Protein 4TV6 (pdb70)

Radius of gyration: 17.94 Å; Cα contacts (8 Å, |Δi|>4): 408; chains: 1; bounding box: 43×43×49 Å

Solvent-accessible surface area: 11798 Å² total; per-residue (Å²): 68,4,54,107,80,8,108,109,6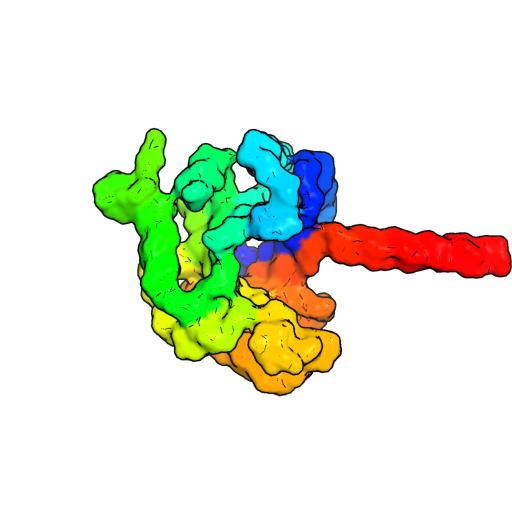4,50,37,0,67,0,7,14,2,13,55,43,58,31,122,35,0,74,86,6,20,92,80,57,44,30,5,0,0,2,10,30,48,130,20,109,33,112,82,150,42,8,16,94,0,0,159,9,0,70,81,29,172,4,27,3,1,0,25,4,108,117,14,41,125,10,8,90,44,23,2,97,0,5,2,6,11,83,1,95,72,102,123,45,1,90,88,12,2,72,29,11,103,127,134,116,137,6,91,36,75,181,160,43,1,11,4,2,0,1,6,21,42,90,0,2,143,24,1,82,54,0,0,92,5,121,18,2,30,2,0,0,8,2,18,44,66,1,0,107,58,51,71,39,69,81,128,81,115,60,121,94,0,76,62,35,10,56,81,2,14,99,20,0,77,78,61,67,42,49,10,1,0,46,18,128,107,112,120,40,20,63,133,33,66,94,78,49,6,40,2,0,1,34,31,42,5,126,15,87,62,152,109,127,110,48,56,51,102,57,68,69,143,127,150,67,158

Organism: Staphylococcus aureus (strain Newman) (NCBI:txid426430)

Secondary structure (DSSP, 8-state):
-HHHHHTTT--EEEEEE-S--HHHHHHHHHTT-SEEEEE-SSS---HHHHHHHHHHHHHTT-EEEEE---HHHHHHHT-SEEEESS--SHHHHHHHHHHSSBTTSSSB----EEEEEE-SHHHHHTHHHHTT-TT--EEEE-HHHHHHHTT--TTS--HHHHHHHHHHHHHHHHTT-EEEE--SSTTHHHHHHHTT--EEEEEEHHHHHHHHHHHHHHHHHHHT-

Sequence (225 aa):
SLKHRLNNGDSVYGIFNSIPDPLMIEVIAASGYDFVVIDTEHVAINDETLAHLIRAAEAAHIIPIVRVTDIIKVLDMGARGIIVPHVKDRETVEHIVKLSRYYPQGLRSLHIMVIAMIQDVEGVMAIDDIAQVEGLDMIVEGAADLSQSLGIPWQTRDDQVTSHVQHIFEVVNAHGKHFCALPREDEDIAKWQAQGVQTFILGDDRGKIYRHLSASLATSKQKGD

CATH classification: 3.20.20.60

InterPro domains:
  IPR005000 HpcH/HpaI aldolase/citrate lyase domain [PF03328] (19-217)
  IPR015813 Pyruvate/Phosphoenolpyruvate kinase-like domain superfamily [SSF51621] (2-253)
  IPR040442 Pyruvate kinase-like domain superfamily [G3DSA:3.20.20.60] (1-259)
  IPR050251 HpcH/HpaI aldolase [PTHR30502] (3-256)

Nearest PDB structures (foldseek):
  4tv6-assembly1_A  TM=1.004E+00  e=8.667E-44  Staphylococcus aureus subsp. aureus str. Newman
  4tv5-assembly1_A  TM=9.765E-01  e=1.038E-36  Staphylococcus aureus subsp. aureus str. Newman
  1dxe-assembly1_B  TM=9.091E-01  e=5.003E-18  Escherichia coli
  4mf4-assembly1_F  TM=9.169E-01  e=2.509E-17  Burkholderia cenocepacia J2315
  7v8t-assembly1_E  TM=9.340E-01  e=6.306E-17  Pseudomonas aeruginosa

B-factor: mean 56.6, std 24.83, range [15.34, 133.41]

Foldseek 3Di:
DVVVCLVVLAFFEEAEEQDLDLVVLLVRLVVPHQAYEDEPPNHPDDLVSLLVNCVSNVVSNHAAEYEDCVLQSSVVSPHLEYEHEADQAQVVQLLSQLCNDDPPSHDYHDNRAYEYEHQAVSNLVCLLVNLQDDRHAEYEYDLQSHCVNVVHHVVPVDPVSVVSRVSNCVSNVVNVHAYEYEDPDPVVVVVVVVVPHRHYYDYHPVVVVCVCVVVVVVVVVVVVD

Structure (mmCIF, N/CA/C/O backbone):
data_4TV6
#
_entry.id   4TV6
#
_cell.length_a   77.240
_cell.length_b   77.240
_cell.length_c   75.810
_cell.angle_alpha   90.000
_cell.angle_beta   90.000
_cell.angle_gamma   120.000
#
_symmetry.space_group_name_H-M   'P 3 1 2'
#
loop_
_entity.id
_entity.type
_entity.pdbx_description
1 polymer '2-dehydro-3-deoxyglucarate aldolase'
2 non-polymer 'OXALOACETATE ION'
3 water water
#
loop_
_atom_site.group_PDB
_atom_site.id
_atom_site.type_symbol
_atom_site.label_atom_id
_atom_site.label_alt_id
_atom_site.label_comp_id
_atom_site.label_asym_id
_atom_site.label_entity_id
_atom_site.label_seq_id
_atom_site.pdbx_PDB_ins_code
_atom_site.Cartn_x
_atom_site.Cartn_y
_atom_site.Cartn_z
_atom_site.occupancy
_atom_site.B_iso_or_equiv
_atom_site.auth_seq_id
_atom_site.auth_comp_id
_atom_site.auth_asym_id
_atom_site.auth_atom_id
_atom_site.pdbx_PDB_model_num
ATOM 1 N N . SER A 1 6 ? -23.390 -17.911 10.695 1.00 60.20 6 SER A N 1
ATOM 2 C CA . SER A 1 6 ? -22.670 -17.586 11.922 1.00 58.39 6 SER A CA 1
ATOM 3 C C . SER A 1 6 ? -22.028 -18.828 12.534 1.00 57.39 6 SER A C 1
ATOM 4 O O . SER A 1 6 ? -22.511 -19.943 12.346 1.00 59.02 6 SER A O 1
ATOM 7 N N . LEU A 1 7 ? -20.944 -18.633 13.276 1.00 55.35 7 LEU A N 1
ATOM 8 C CA . LEU A 1 7 ? -20.231 -19.752 13.882 1.00 54.61 7 LEU A CA 1
ATOM 9 C C . LEU A 1 7 ? -21.018 -20.405 15.028 1.00 58.16 7 LEU A C 1
ATOM 10 O O . LEU A 1 7 ? -20.908 -21.612 15.239 1.00 59.06 7 LEU A O 1
ATOM 15 N N . LYS A 1 8 ? -21.794 -19.609 15.765 1.00 60.33 8 LYS A N 1
ATOM 16 C CA . LYS A 1 8 ? -22.601 -20.110 16.880 1.00 62.21 8 LYS A CA 1
ATOM 17 C C . LYS A 1 8 ? -23.706 -20.996 16.385 1.00 65.45 8 LYS A C 1
ATOM 18 O O . LYS A 1 8 ? -23.908 -22.124 16.890 1.00 66.57 8 LYS A O 1
ATOM 24 N N . HIS A 1 9 ? -24.453 -20.401 15.473 1.00 67.18 9 HIS A N 1
ATOM 25 C CA . HIS A 1 9 ? -25.421 -20.968 14.562 1.00 70.21 9 HIS A CA 1
ATOM 26 C C . HIS A 1 9 ? -25.045 -22.338 13.974 1.00 69.28 9 HIS A C 1
ATOM 27 O O . HIS A 1 9 ? -25.890 -23.234 14.009 1.00 71.74 9 HIS A O 1
ATOM 34 N N . ARG A 1 10 ? -23.794 -22.533 13.509 1.00 66.18 10 ARG A N 1
ATOM 35 C CA . ARG A 1 10 ? -23.329 -23.894 13.182 1.00 66.02 10 ARG A CA 1
ATOM 36 C C . ARG A 1 10 ? -23.264 -24.804 14.417 1.00 67.04 10 ARG A C 1
ATOM 37 O O . ARG A 1 10 ? -23.736 -25.944 14.398 1.00 69.14 10 ARG A O 1
ATOM 45 N N . LEU A 1 11 ? -22.664 -24.288 15.483 1.00 66.28 11 LEU A N 1
ATOM 46 C CA . LEU A 1 11 ? -22.466 -25.052 16.710 1.00 67.98 11 LEU A CA 1
ATOM 47 C C . LEU A 1 11 ? -23.773 -25.421 17.415 1.00 74.99 11 LEU A C 1
ATOM 48 O O . LEU A 1 11 ? -23.828 -26.414 18.141 1.00 76.70 11 LEU A O 1
ATOM 53 N N . ASN A 1 12 ? -24.815 -24.620 17.208 1.00 79.35 12 ASN A N 1
ATOM 54 C CA . ASN A 1 12 ? -26.114 -24.873 17.830 1.00 84.63 12 ASN A CA 1
ATOM 55 C C . ASN A 1 12 ? -26.945 -25.889 17.053 1.00 89.05 12 ASN A C 1
ATOM 56 O O . ASN A 1 12 ? -27.996 -26.334 17.517 1.00 92.40 12 ASN A O 1
ATOM 61 N N . ASN A 1 13 ? -26.460 -26.249 15.869 1.00 89.08 13 ASN A N 1
ATOM 62 C CA . ASN A 1 13 ? -27.151 -27.186 14.991 1.00 91.96 13 ASN A CA 1
ATOM 63 C C . ASN A 1 13 ? -26.543 -28.582 15.047 1.00 89.84 13 ASN A C 1
ATOM 64 O O . ASN A 1 13 ? -27.029 -29.506 14.396 1.00 92.43 13 ASN A O 1
ATOM 69 N N . GLY A 1 14 ? -25.489 -28.730 15.840 1.00 84.74 14 GLY A N 1
ATOM 70 C CA . GLY A 1 14 ? -24.800 -30.000 15.957 1.00 83.57 14 GLY A CA 1
ATOM 71 C C . GLY A 1 14 ? -23.739 -30.173 14.886 1.00 80.83 14 GLY A C 1
ATOM 72 O O . GLY A 1 14 ? -23.196 -31.263 14.691 1.00 84.08 14 GLY A O 1
ATOM 73 N N . ASP A 1 15 ? -23.442 -29.084 14.186 1.00 75.45 15 ASP A N 1
ATOM 74 C CA . ASP A 1 15 ? -22.463 -29.113 13.108 1.00 66.57 15 ASP A CA 1
ATOM 75 C C . ASP A 1 15 ? -21.034 -29.097 13.630 1.00 57.80 15 ASP A C 1
ATOM 76 O O . ASP A 1 15 ? -20.717 -28.396 14.592 1.00 53.92 15 ASP A O 1
ATOM 81 N N . SER A 1 16 ? -20.174 -29.879 12.988 1.00 54.64 16 SER A N 1
ATOM 82 C CA . SER A 1 16 ? -18.741 -29.764 13.206 1.00 50.72 16 SER A CA 1
ATOM 83 C C . SER A 1 16 ? -18.205 -28.670 12.295 1.00 48.23 16 SER A C 1
ATOM 84 O O . SER A 1 16 ? -18.618 -28.558 11.141 1.00 48.95 16 SER A O 1
ATOM 87 N N . VAL A 1 17 ? -17.299 -27.852 12.818 1.00 46.34 17 VAL A N 1
ATOM 88 C CA . VAL A 1 17 ? -16.704 -26.785 12.024 1.00 44.63 17 VAL A CA 1
ATOM 89 C C . VAL A 1 17 ? -15.186 -26.913 11.996 1.00 32.78 17 VAL A C 1
ATOM 90 O O . VAL A 1 17 ? -14.555 -27.188 13.016 1.00 31.98 17 VAL A O 1
ATOM 94 N N . TYR A 1 18 ? -14.607 -26.719 10.817 1.00 32.73 18 TYR A N 1
ATOM 95 C CA . TYR A 1 18 ? -13.170 -26.883 10.641 1.00 31.43 18 TYR A CA 1
ATOM 96 C C . TYR A 1 18 ? -12.513 -25.591 10.169 1.00 30.16 18 T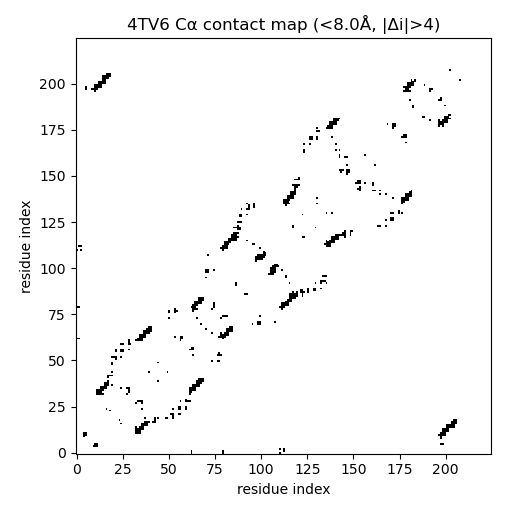YR A C 1
ATOM 97 O O . TYR A 1 18 ? -12.959 -24.970 9.204 1.00 30.38 18 TYR A O 1
ATOM 106 N N . GLY A 1 19 ? -11.451 -25.194 10.861 1.00 28.79 19 GLY A N 1
ATOM 107 C CA . GLY A 1 19 ? -10.739 -23.974 10.535 1.00 27.74 19 GLY A CA 1
ATOM 108 C C . GLY A 1 19 ? -9.242 -24.170 10.420 1.00 27.39 19 GLY A C 1
ATOM 109 O O . GLY A 1 19 ? -8.723 -25.261 10.657 1.00 27.69 19 GLY A O 1
ATOM 110 N N . ILE A 1 20 ? -8.544 -23.100 10.055 1.00 27.25 20 ILE A N 1
ATOM 111 C CA . ILE A 1 20 ? -7.099 -23.150 9.882 1.00 27.90 20 ILE A CA 1
ATOM 112 C C . ILE A 1 20 ? -6.487 -21.792 10.222 1.00 27.80 20 ILE A C 1
ATOM 113 O O . ILE A 1 20 ? -7.139 -20.757 10.081 1.00 26.72 20 ILE A O 1
ATOM 118 N N . PHE A 1 21 ? -5.245 -21.798 10.694 1.00 29.42 21 PHE A N 1
ATOM 119 C CA . PHE A 1 21 ? -4.533 -20.553 10.953 1.00 29.59 21 PHE A CA 1
ATOM 120 C C . PHE A 1 21 ? -4.017 -19.959 9.649 1.00 28.89 21 PHE A C 1
ATOM 121 O O . PHE A 1 21 ? -3.554 -20.681 8.765 1.00 29.02 21 PHE A O 1
ATOM 129 N N . ASN A 1 22 ? -4.099 -18.638 9.536 1.00 27.96 22 ASN A N 1
ATOM 130 C CA . ASN A 1 22 ? -3.631 -17.941 8.346 1.00 28.47 22 ASN A CA 1
ATOM 131 C C . ASN A 1 22 ? -2.410 -17.081 8.656 1.00 29.65 22 ASN A C 1
ATOM 132 O O . ASN A 1 22 ? -2.506 -16.087 9.377 1.00 30.86 22 ASN A O 1
ATOM 137 N N . SER A 1 23 ? -1.263 -17.472 8.111 1.00 29.91 23 SER A N 1
ATOM 138 C CA . SER A 1 23 ? -0.009 -16.776 8.378 1.00 31.07 23 SER A CA 1
ATOM 139 C C . SER A 1 23 ? 0.418 -15.909 7.200 1.00 31.88 23 SER A C 1
ATOM 140 O O . SER A 1 23 ? 1.424 -15.204 7.267 1.00 31.43 23 SER A O 1
ATOM 143 N N . ILE A 1 24 ? -0.352 -15.967 6.119 1.00 30.88 24 ILE A N 1
ATOM 144 C CA . ILE A 1 24 ? -0.029 -15.219 4.913 1.00 31.78 24 ILE A CA 1
ATOM 145 C C . ILE A 1 24 ? -1.138 -14.220 4.599 1.00 30.65 24 ILE A C 1
ATOM 146 O O . ILE A 1 24 ? -2.204 -14.598 4.114 1.00 30.02 24 ILE A O 1
ATOM 151 N N . PRO A 1 25 ? -0.882 -12.932 4.878 1.00 31.07 25 PRO A N 1
ATOM 152 C CA . PRO A 1 25 ? -1.877 -11.859 4.786 1.00 30.95 25 PRO A CA 1
ATOM 153 C C . PRO A 1 25 ? -2.220 -11.473 3.352 1.00 39.07 25 PRO A C 1
ATOM 154 O O . PRO A 1 25 ? -2.151 -10.296 2.996 1.00 40.50 25 PRO A O 1
ATOM 158 N N . ASP A 1 26 ? -2.591 -12.458 2.543 1.00 38.62 26 ASP A N 1
ATOM 159 C CA . ASP A 1 26 ? -2.969 -12.203 1.162 1.00 31.99 26 ASP A CA 1
ATOM 160 C C . ASP A 1 26 ? -4.398 -12.673 0.911 1.00 31.19 26 ASP A C 1
ATOM 161 O O . ASP A 1 26 ? -4.758 -13.790 1.280 1.00 30.13 26 ASP A O 1
ATOM 166 N N . PRO A 1 27 ? -5.220 -11.812 0.289 1.00 36.05 27 PRO A N 1
ATOM 167 C CA . PRO A 1 27 ? -6.631 -12.114 0.018 1.00 19.60 27 PRO A CA 1
ATOM 168 C C . PRO A 1 27 ? -6.825 -13.359 -0.844 1.00 21.19 27 PRO A C 1
ATOM 169 O O . PRO A 1 27 ? -7.843 -14.036 -0.706 1.00 20.42 27 PRO A O 1
ATOM 173 N N . LEU A 1 28 ? -5.863 -13.655 -1.714 1.00 22.70 28 LEU A N 1
ATOM 174 C CA . LEU A 1 28 ? -5.943 -14.846 -2.552 1.00 24.82 28 LEU A CA 1
ATOM 175 C C . LEU A 1 28 ? -5.792 -16.107 -1.709 1.00 24.86 28 LEU A C 1
ATOM 176 O O . LEU A 1 28 ? -6.422 -17.127 -1.987 1.00 25.82 28 LEU A O 1
ATOM 181 N N . MET A 1 29 ? -4.954 -16.030 -0.680 1.00 24.08 29 MET A N 1
ATOM 182 C CA . MET A 1 29 ? -4.776 -17.146 0.240 1.00 24.62 29 MET A CA 1
ATOM 183 C C . MET A 1 29 ? -6.066 -17.412 1.007 1.00 24.37 29 MET A C 1
ATOM 184 O O . MET A 1 29 ? -6.429 -18.562 1.251 1.00 25.37 29 MET A O 1
ATOM 189 N N . ILE A 1 30 ? -6.756 -16.338 1.375 1.00 23.66 30 ILE A N 1
ATOM 190 C CA . ILE A 1 30 ? -8.047 -16.442 2.044 1.00 23.24 30 ILE A CA 1
ATOM 191 C C . ILE A 1 30 ? -9.062 -17.147 1.149 1.00 22.84 30 ILE A C 1
ATOM 192 O O . ILE A 1 30 ? -9.780 -18.045 1.590 1.00 23.01 30 ILE A O 1
ATOM 197 N N . GLU A 1 31 ? -9.104 -16.739 -0.114 1.00 22.87 31 GLU A N 1
ATOM 198 C CA . GLU A 1 31 ? -10.038 -17.310 -1.076 1.00 24.04 31 GLU A CA 1
ATOM 199 C C . GLU A 1 31 ? -9.684 -18.760 -1.400 1.00 25.17 31 GLU A C 1
ATOM 200 O O . GLU A 1 31 ? -10.559 -19.566 -1.712 1.00 26.21 31 GLU A O 1
ATOM 206 N N . VAL A 1 32 ? -8.398 -19.084 -1.314 1.00 25.64 32 VAL A N 1
ATOM 207 C CA . VAL A 1 32 ? -7.934 -20.453 -1.523 1.00 28.63 32 VAL A CA 1
ATOM 208 C C . VAL A 1 32 ? -8.396 -21.352 -0.377 1.00 30.02 32 VAL A C 1
ATOM 209 O O . VAL A 1 32 ? -8.850 -22.478 -0.599 1.00 32.04 32 VAL A O 1
ATOM 213 N N . ILE A 1 33 ? -8.284 -20.842 0.845 1.00 28.92 33 ILE A N 1
ATOM 214 C CA . ILE A 1 33 ? -8.731 -21.567 2.029 1.00 31.13 33 ILE A CA 1
ATOM 215 C C . ILE A 1 33 ? -10.236 -21.833 1.975 1.00 31.86 33 ILE A C 1
ATOM 216 O O . ILE A 1 33 ? -10.690 -22.944 2.250 1.00 26.63 33 ILE A O 1
ATOM 221 N N . ALA A 1 34 ? -11.001 -20.811 1.603 1.00 32.98 34 ALA A N 1
ATOM 222 C CA . ALA A 1 34 ? -12.451 -20.932 1.486 1.00 34.48 34 ALA A CA 1
ATOM 223 C C . ALA A 1 34 ? -12.844 -21.988 0.458 1.00 36.99 34 ALA A C 1
ATOM 224 O O . ALA A 1 34 ? -13.789 -22.750 0.667 1.00 40.28 34 ALA A O 1
ATOM 226 N N . ALA A 1 35 ? -12.110 -22.028 -0.650 1.00 35.02 35 ALA A N 1
ATOM 227 C CA . ALA A 1 35 ? -12.385 -22.976 -1.723 1.00 30.60 35 ALA A CA 1
ATOM 228 C C . ALA A 1 35 ? -11.985 -24.397 -1.337 1.00 35.99 35 ALA A C 1
ATOM 229 O O . ALA A 1 35 ? -12.454 -25.365 -1.934 1.00 34.32 35 ALA A O 1
ATOM 231 N N . SER A 1 36 ? -11.118 -24.518 -0.337 1.00 34.97 36 SER A N 1
ATOM 232 C CA . SER A 1 36 ? -10.663 -25.825 0.125 1.00 36.45 36 SER A CA 1
ATOM 233 C C . SER A 1 36 ? -11.710 -26.501 1.007 1.00 36.79 36 SER A C 1
ATOM 234 O O . SER A 1 36 ? -11.606 -27.690 1.304 1.00 39.64 36 SER A O 1
ATOM 237 N N . GLY A 1 37 ? -12.713 -25.736 1.427 1.00 34.78 37 GLY A N 1
ATOM 238 C CA . GLY A 1 37 ? -13.830 -26.286 2.173 1.00 33.95 37 GLY A CA 1
ATOM 239 C C . GLY A 1 37 ? -13.869 -25.903 3.641 1.00 32.72 37 GLY A C 1
ATOM 240 O O . GLY A 1 37 ? -14.748 -26.349 4.378 1.00 34.14 37 GLY A O 1
ATOM 241 N N . TYR A 1 38 ? -12.917 -25.081 4.069 1.00 30.47 38 TYR A N 1
ATOM 242 C CA . TYR A 1 38 ? -12.840 -24.669 5.467 1.00 29.52 38 TYR A CA 1
ATOM 243 C C . TYR A 1 38 ? -14.029 -23.802 5.870 1.00 29.16 38 TYR A C 1
ATOM 244 O O . TYR A 1 38 ? -14.437 -22.903 5.133 1.00 28.37 38 TYR A O 1
ATOM 253 N N . ASP A 1 39 ? -14.580 -24.084 7.046 1.00 30.09 39 ASP A N 1
ATOM 254 C CA . ASP A 1 39 ? -15.739 -23.358 7.550 1.00 33.08 39 ASP A CA 1
ATOM 255 C C . ASP A 1 39 ? -15.347 -21.976 8.060 1.00 30.43 39 ASP A C 1
ATOM 256 O O . ASP A 1 39 ? -16.115 -21.021 7.945 1.00 27.75 39 ASP A O 1
ATOM 261 N N . PHE A 1 40 ? -14.149 -21.874 8.626 1.00 28.94 40 PHE A N 1
ATOM 262 C CA . PHE A 1 40 ? -13.624 -20.581 9.046 1.00 27.18 40 PHE A CA 1
ATOM 263 C C . PHE A 1 40 ? -12.112 -20.531 8.886 1.00 26.05 40 PHE A C 1
ATOM 264 O O . PHE A 1 40 ? -11.461 -21.556 8.693 1.00 26.20 40 PHE A O 1
ATOM 272 N N . VAL A 1 41 ? -11.562 -19.324 8.947 1.00 24.87 41 VAL A N 1
ATOM 273 C CA . VAL A 1 41 ? -10.120 -19.139 8.892 1.00 24.51 41 VAL A CA 1
ATOM 274 C C . VAL A 1 41 ? -9.683 -18.202 10.013 1.00 24.88 41 VAL A C 1
ATOM 275 O O . VAL A 1 41 ? -10.281 -17.147 10.223 1.00 25.89 41 VAL A O 1
ATOM 279 N N . VAL A 1 42 ? -8.656 -18.604 10.752 1.00 24.78 42 VAL A N 1
ATOM 280 C CA . VAL A 1 42 ? -8.147 -17.773 11.833 1.00 23.02 42 VAL A CA 1
ATOM 281 C C . VAL A 1 42 ? -7.014 -16.888 11.329 1.00 29.35 42 VAL A C 1
ATOM 282 O O . VAL A 1 42 ? -5.864 -17.318 11.251 1.00 29.98 42 VAL A O 1
ATOM 286 N N . ILE A 1 43 ? -7.351 -15.651 10.975 1.00 28.85 43 ILE A N 1
ATOM 287 C CA . ILE A 1 43 ? -6.356 -14.685 10.533 1.00 29.14 43 ILE A CA 1
ATOM 288 C C . ILE A 1 43 ? -5.441 -14.317 11.693 1.00 31.93 43 ILE A C 1
ATOM 289 O O . ILE A 1 43 ? -5.825 -13.564 12.588 1.00 31.63 43 ILE A O 1
ATOM 294 N N . ASP A 1 44 ? -4.229 -14.860 11.671 1.00 35.21 44 ASP A N 1
ATOM 295 C CA . ASP A 1 44 ? -3.282 -14.667 12.761 1.00 39.10 44 ASP A CA 1
ATOM 296 C C . ASP A 1 44 ? -2.548 -13.336 12.632 1.00 41.00 44 ASP A C 1
ATOM 297 O O . ASP A 1 44 ? -1.680 -13.180 11.778 1.00 41.52 44 ASP A O 1
ATOM 302 N N . THR A 1 45 ? -2.897 -12.378 13.483 1.00 43.32 45 THR A N 1
ATOM 303 C CA . THR A 1 45 ? -2.265 -11.063 13.444 1.00 46.06 45 THR A CA 1
ATOM 304 C C . THR A 1 45 ? -1.155 -10.943 14.481 1.00 52.47 45 THR A C 1
ATOM 305 O O . THR A 1 45 ? -0.516 -9.897 14.603 1.00 55.12 45 THR A O 1
ATOM 309 N N . GLU A 1 46 ? -0.925 -12.017 15.227 1.00 56.20 46 GLU A N 1
ATOM 310 C CA . GLU A 1 46 ? 0.063 -11.996 16.296 1.00 61.70 46 GLU A CA 1
ATOM 311 C C . GLU A 1 46 ? 1.479 -12.209 15.771 1.00 66.00 46 GLU A C 1
ATOM 312 O O . GLU A 1 46 ? 2.423 -11.565 16.232 1.00 69.31 46 GLU A O 1
ATOM 318 N N . HIS A 1 47 ? 1.626 -13.114 14.809 1.00 65.38 47 HIS A N 1
ATOM 319 C CA . HIS A 1 47 ? 2.937 -13.411 14.246 1.00 67.74 47 HIS A CA 1
ATOM 320 C C . HIS A 1 47 ? 2.966 -13.152 12.746 1.00 65.08 47 HIS A C 1
ATOM 321 O O . HIS A 1 47 ? 3.643 -13.852 11.992 1.00 66.43 47 HIS A O 1
ATOM 328 N N . VAL A 1 48 ? 2.221 -12.138 12.322 1.00 58.37 48 VAL A N 1
ATOM 329 C CA . VAL A 1 48 ? 2.223 -11.709 10.932 1.00 53.44 48 VAL A CA 1
ATOM 330 C C . VAL A 1 48 ? 2.334 -10.194 10.845 1.00 49.87 48 VAL A C 1
ATOM 331 O O . VAL A 1 48 ? 1.524 -9.472 11.423 1.00 49.68 48 VAL A O 1
ATOM 335 N N . ALA A 1 49 ? 3.350 -9.717 10.136 1.00 47.48 49 ALA A N 1
ATOM 336 C CA . ALA A 1 49 ? 3.456 -8.298 9.833 1.00 44.28 49 ALA A CA 1
ATOM 337 C C . ALA A 1 49 ? 2.323 -7.915 8.891 1.00 38.25 49 ALA A C 1
ATOM 338 O O . ALA A 1 49 ? 2.400 -8.156 7.687 1.00 36.18 49 ALA A O 1
ATOM 340 N N . ILE A 1 50 ? 1.265 -7.333 9.444 1.00 35.02 50 ILE A N 1
ATOM 341 C CA . ILE A 1 50 ? 0.080 -7.032 8.653 1.00 31.37 50 ILE A CA 1
ATOM 342 C C . ILE A 1 50 ? -0.486 -5.646 8.963 1.00 29.61 50 ILE A C 1
ATOM 343 O O . ILE A 1 50 ? -0.767 -5.313 10.115 1.00 29.32 50 ILE A O 1
ATOM 348 N N . ASN A 1 51 ? -0.629 -4.836 7.918 1.00 28.43 51 ASN A N 1
ATOM 349 C CA . ASN A 1 51 ? -1.220 -3.511 8.043 1.00 28.02 51 ASN A CA 1
ATOM 350 C C . ASN A 1 51 ? -2.692 -3.600 8.416 1.00 25.73 51 ASN A C 1
ATOM 351 O O . ASN A 1 51 ? -3.351 -4.593 8.115 1.00 23.04 51 ASN A O 1
ATOM 356 N N . ASP A 1 52 ? -3.203 -2.559 9.066 1.00 26.40 52 ASP A N 1
ATOM 357 C CA . ASP A 1 52 ? -4.595 -2.538 9.508 1.00 26.24 52 ASP A CA 1
ATOM 358 C C . ASP A 1 52 ? -5.573 -2.553 8.333 1.00 24.29 52 ASP A C 1
ATOM 359 O O . ASP A 1 52 ? -6.642 -3.159 8.415 1.00 22.32 52 ASP A O 1
ATOM 364 N N . GLU A 1 53 ? -5.200 -1.888 7.244 1.00 24.85 53 GLU A N 1
ATOM 365 C CA . GLU A 1 53 ? -6.038 -1.843 6.050 1.00 24.47 53 GLU A CA 1
ATOM 366 C C . GLU A 1 53 ? -6.013 -3.178 5.316 1.00 23.42 53 GLU A C 1
ATOM 367 O O . GLU A 1 53 ? -6.980 -3.554 4.654 1.00 23.44 53 GLU A O 1
ATOM 373 N N . THR A 1 54 ? -4.898 -3.889 5.438 1.00 23.06 54 THR A N 1
ATOM 374 C CA . THR A 1 54 ? -4.769 -5.209 4.837 1.00 22.41 54 THR A CA 1
ATOM 375 C C . THR A 1 54 ? -5.648 -6.209 5.585 1.00 21.69 54 THR A C 1
ATOM 376 O O . THR A 1 54 ? -6.265 -7.083 4.977 1.00 21.15 54 THR A O 1
ATOM 380 N N . LEU A 1 55 ? -5.704 -6.072 6.906 1.00 22.47 55 LEU A N 1
ATOM 381 C CA . LEU A 1 55 ? -6.562 -6.921 7.725 1.00 21.74 55 LEU A CA 1
ATOM 382 C C . LEU A 1 55 ? -8.027 -6.732 7.348 1.00 21.75 55 LEU A C 1
ATOM 383 O O . LEU A 1 55 ? -8.792 -7.694 7.292 1.00 22.23 55 LEU A O 1
ATOM 388 N N . ALA A 1 56 ? -8.407 -5.485 7.090 1.00 21.84 56 ALA A N 1
ATOM 389 C CA . ALA A 1 56 ? -9.758 -5.170 6.641 1.00 22.32 56 ALA A CA 1
ATOM 390 C C . ALA A 1 56 ? -10.019 -5.774 5.265 1.00 22.67 56 ALA A C 1
ATOM 391 O O . ALA A 1 56 ? -11.127 -6.225 4.971 1.00 22.99 56 ALA A O 1
ATOM 393 N N . HIS A 1 57 ? -8.985 -5.775 4.428 1.00 22.23 57 HIS A N 1
ATOM 394 C CA . HIS A 1 57 ? -9.056 -6.368 3.099 1.00 21.68 57 HIS A CA 1
ATOM 395 C C . HIS A 1 57 ? -9.322 -7.867 3.204 1.00 21.02 57 HIS A C 1
ATOM 396 O O . HIS A 1 57 ? -10.115 -8.421 2.442 1.00 21.31 57 HIS A O 1
ATOM 403 N N . LEU A 1 58 ? -8.661 -8.514 4.160 1.00 20.30 58 LEU A N 1
ATOM 404 C CA . LEU A 1 58 ? -8.784 -9.956 4.344 1.00 20.68 58 LEU A CA 1
ATOM 405 C C . LEU A 1 58 ? -10.161 -10.345 4.865 1.00 21.42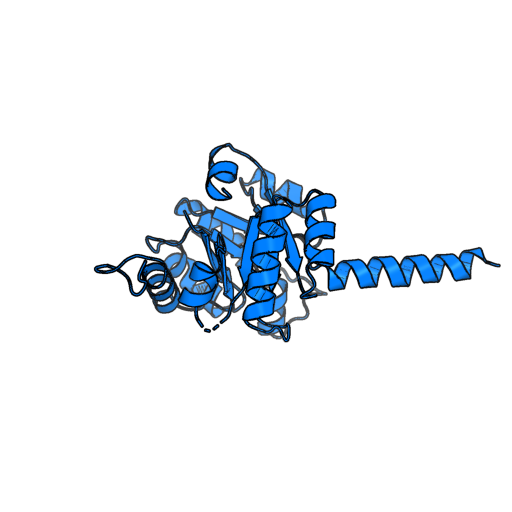 58 LEU A C 1
ATOM 406 O O . LEU A 1 58 ? -10.706 -11.384 4.493 1.00 21.65 58 LEU A O 1
ATOM 411 N N . ILE A 1 59 ? -10.717 -9.508 5.733 1.00 21.98 59 ILE A N 1
ATOM 412 C CA . ILE A 1 59 ? -12.035 -9.766 6.298 1.00 22.12 59 ILE A CA 1
ATOM 413 C C . ILE A 1 59 ? -13.106 -9.630 5.220 1.00 23.79 59 ILE A C 1
ATOM 414 O O . ILE A 1 59 ? -14.042 -10.427 5.161 1.00 25.57 59 ILE A O 1
ATOM 419 N N . ARG A 1 60 ? -12.954 -8.632 4.355 1.00 24.32 60 ARG A N 1
ATOM 420 C CA . ARG A 1 60 ? -13.846 -8.475 3.209 1.00 24.73 60 ARG A CA 1
ATOM 421 C C . ARG A 1 60 ? -13.722 -9.663 2.258 1.00 24.64 60 ARG A C 1
ATOM 422 O O . ARG A 1 60 ? -14.720 -10.153 1.729 1.00 25.96 60 ARG A O 1
ATOM 430 N N . ALA A 1 61 ? -12.491 -10.118 2.047 1.00 23.65 61 ALA A N 1
ATOM 431 C CA . ALA A 1 61 ? -12.223 -11.244 1.158 1.00 23.75 61 ALA A CA 1
ATOM 432 C C . ALA A 1 61 ? -12.839 -12.531 1.695 1.00 24.78 61 ALA A C 1
ATOM 433 O O . ALA A 1 61 ? -13.346 -13.354 0.931 1.00 26.18 61 ALA A O 1
ATOM 435 N N . ALA A 1 62 ? -12.792 -12.701 3.013 1.00 23.95 62 ALA A N 1
ATOM 436 C CA . ALA A 1 62 ? -13.374 -13.876 3.649 1.00 23.62 62 ALA A CA 1
ATOM 437 C C . ALA A 1 62 ? -14.892 -13.879 3.502 1.00 25.73 62 ALA A C 1
ATOM 438 O O . ALA A 1 62 ? -15.503 -14.926 3.287 1.00 26.43 62 ALA A O 1
ATOM 440 N N . GLU A 1 63 ? -15.492 -12.699 3.615 1.00 26.88 63 GLU A N 1
ATOM 441 C CA . GLU A 1 63 ? -16.940 -12.565 3.514 1.00 29.78 63 GLU A CA 1
ATOM 442 C C . GLU A 1 63 ? -17.429 -12.813 2.091 1.00 31.24 63 GLU A C 1
ATOM 443 O O . GLU A 1 63 ? -18.476 -13.426 1.885 1.00 34.55 63 GLU A O 1
ATOM 449 N N . ALA A 1 64 ? -16.667 -12.334 1.112 1.00 29.57 64 ALA A N 1
ATOM 450 C CA . ALA A 1 64 ? -17.029 -12.511 -0.290 1.00 26.90 64 ALA A CA 1
ATOM 451 C C . ALA A 1 64 ? -16.785 -13.947 -0.744 1.00 27.37 64 ALA A C 1
ATOM 452 O O . ALA A 1 64 ? -17.336 -14.390 -1.751 1.00 29.75 64 ALA A O 1
ATOM 454 N N . ALA A 1 65 ? -15.957 -14.671 0.002 1.00 25.71 65 ALA A N 1
ATOM 455 C CA . ALA A 1 65 ? -15.674 -16.068 -0.304 1.00 26.31 65 ALA A CA 1
ATOM 456 C C . ALA A 1 65 ? -16.535 -16.990 0.552 1.00 34.41 65 ALA A C 1
ATOM 457 O O . ALA A 1 65 ? -16.419 -18.214 0.470 1.00 34.87 65 ALA A O 1
ATOM 459 N N . HIS A 1 66 ? -17.390 -16.384 1.372 1.00 34.38 66 HIS A N 1
ATOM 460 C CA . HIS A 1 66 ? -18.308 -17.107 2.250 1.00 35.48 66 HIS A CA 1
ATOM 461 C C . HIS A 1 66 ? -17.579 -18.037 3.219 1.00 33.43 66 HIS A C 1
ATOM 462 O O . HIS A 1 66 ? -17.976 -19.186 3.412 1.00 34.74 66 HIS A O 1
ATOM 469 N N . ILE A 1 67 ? -16.509 -17.529 3.822 1.00 30.33 67 ILE A N 1
ATOM 470 C CA . ILE A 1 67 ? -15.822 -18.240 4.892 1.00 29.33 67 ILE A CA 1
ATOM 471 C C . ILE A 1 67 ? -15.752 -17.327 6.114 1.00 28.49 67 ILE A C 1
ATOM 472 O O . ILE A 1 67 ? -15.522 -16.123 5.988 1.00 27.78 67 ILE A O 1
ATOM 477 N N . ILE A 1 68 ? -15.980 -17.897 7.292 1.00 28.92 68 ILE A N 1
ATOM 478 C CA . ILE A 1 68 ? -16.075 -17.110 8.518 1.00 28.57 68 ILE A CA 1
ATOM 479 C C . ILE A 1 68 ? -14.725 -16.541 8.946 1.00 27.33 68 ILE A C 1
ATOM 480 O O . ILE A 1 68 ? -13.770 -17.285 9.154 1.00 27.85 68 ILE A O 1
ATOM 485 N N . PRO A 1 69 ? -14.647 -15.210 9.076 1.00 26.72 69 PRO A N 1
ATOM 486 C CA . PRO A 1 69 ? -13.416 -14.533 9.495 1.00 26.20 69 PRO A CA 1
ATOM 487 C C . PRO A 1 69 ? -13.239 -14.491 11.014 1.00 27.05 69 PRO A C 1
ATOM 488 O O . PRO A 1 69 ? -14.021 -13.853 11.719 1.00 27.94 69 PRO A O 1
ATOM 492 N N . ILE A 1 70 ? -12.217 -15.186 11.505 1.00 27.21 70 ILE A N 1
ATOM 493 C CA . ILE A 1 70 ? -11.848 -15.132 12.915 1.00 27.69 70 ILE A CA 1
ATOM 494 C C . ILE A 1 70 ? -10.445 -14.548 13.034 1.00 28.40 70 ILE A C 1
ATOM 495 O O . ILE A 1 70 ? -9.537 -14.960 12.317 1.00 28.24 70 ILE A O 1
ATOM 500 N N . VAL A 1 71 ? -10.266 -13.586 13.931 1.00 30.02 71 VAL A N 1
ATOM 501 C CA . VAL A 1 71 ? -8.970 -12.931 14.072 1.00 31.33 71 VAL A CA 1
ATOM 502 C C . VAL A 1 71 ? -8.325 -13.218 15.423 1.00 35.29 71 VAL A C 1
ATOM 503 O O . VAL A 1 71 ? -8.909 -12.942 16.470 1.00 35.84 71 VAL A O 1
ATOM 507 N N . ARG A 1 72 ? -7.119 -13.778 15.393 1.00 39.37 72 ARG A N 1
ATOM 508 C CA . ARG A 1 72 ? -6.351 -13.966 16.615 1.00 45.08 72 ARG A CA 1
ATOM 509 C C . ARG A 1 72 ? -5.512 -12.724 16.889 1.00 51.88 72 ARG A C 1
ATOM 510 O O . ARG A 1 72 ? -4.567 -12.421 16.160 1.00 51.17 72 ARG A O 1
ATOM 518 N N . VAL A 1 73 ? -5.878 -12.004 17.944 1.00 59.27 73 VAL A N 1
ATOM 519 C CA . VAL A 1 73 ? -5.215 -10.759 18.305 1.00 66.26 73 VAL A CA 1
ATOM 520 C C . VAL A 1 73 ? -4.094 -11.001 19.311 1.00 74.30 73 VAL A C 1
ATOM 521 O O . VAL A 1 73 ? -3.405 -12.018 19.249 1.00 74.57 73 VAL A O 1
ATOM 525 N N . THR A 1 74 ? -3.909 -10.055 20.228 1.00 81.17 74 THR A N 1
ATOM 526 C CA . THR A 1 74 ? -2.957 -10.216 21.321 1.00 85.88 74 THR A CA 1
ATOM 527 C C . THR A 1 74 ? -3.666 -10.089 22.665 1.00 88.04 74 THR A C 1
ATOM 528 O O . THR A 1 74 ? -4.532 -9.231 22.840 1.00 87.22 74 THR A O 1
ATOM 532 N N . ASP A 1 80 ? -7.556 -1.969 20.291 1.00 73.83 80 ASP A N 1
ATOM 533 C CA . ASP A 1 80 ? -7.510 -2.446 18.914 1.00 70.78 80 ASP A CA 1
ATOM 534 C C . ASP A 1 80 ? -8.418 -3.656 18.715 1.00 66.84 80 ASP A C 1
ATOM 535 O O . ASP A 1 80 ? -8.578 -4.146 17.597 1.00 64.66 80 ASP A O 1
ATOM 540 N N . ILE A 1 81 ? -9.002 -4.139 19.806 1.00 63.81 81 ILE A N 1
ATOM 541 C CA . ILE A 1 81 ? -10.039 -5.159 19.724 1.00 59.40 81 ILE A CA 1
ATOM 542 C C . ILE A 1 81 ? -11.251 -4.557 19.029 1.00 55.60 81 ILE A C 1
ATOM 543 O O . ILE A 1 81 ? -11.905 -5.204 18.211 1.00 54.84 81 ILE A O 1
ATOM 548 N N . ILE A 1 82 ? -11.530 -3.301 19.365 1.00 53.42 82 ILE A N 1
ATOM 549 C CA . ILE A 1 82 ? -12.638 -2.560 18.783 1.00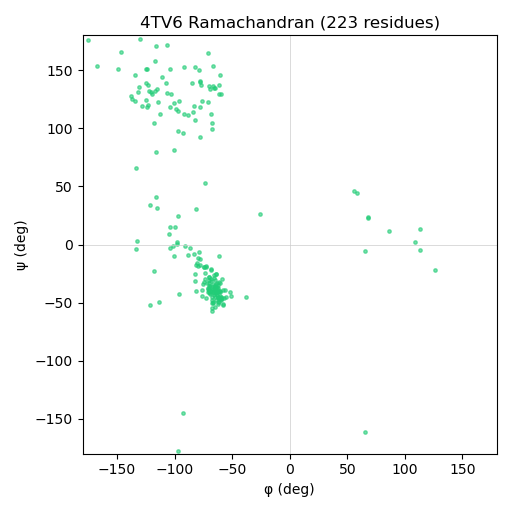 49.03 82 ILE A CA 1
ATOM 550 C C . ILE A 1 82 ? -12.498 -2.445 17.270 1.00 44.50 82 ILE A C 1
ATOM 551 O O . ILE A 1 82 ? -13.448 -2.700 16.531 1.00 42.74 82 ILE A O 1
ATOM 556 N N . LYS A 1 83 ? -11.306 -2.063 16.819 1.00 42.30 83 LYS A N 1
ATOM 557 C CA . LYS A 1 83 ? -11.045 -1.862 15.397 1.00 39.34 83 LYS A CA 1
ATOM 558 C C . LYS A 1 83 ? -11.281 -3.131 14.587 1.00 35.45 83 LYS A C 1
ATOM 559 O O . LYS A 1 83 ? -11.938 -3.093 13.549 1.00 34.54 83 LYS A O 1
ATOM 565 N N . VAL A 1 84 ? -10.745 -4.249 15.067 1.00 34.19 84 VAL A N 1
ATOM 566 C CA . VAL A 1 84 ? -10.916 -5.531 14.394 1.00 32.41 84 VAL A CA 1
ATOM 567 C C . VAL A 1 84 ? -12.394 -5.909 14.309 1.00 31.32 84 VAL A C 1
ATOM 568 O O . VAL A 1 84 ? -12.880 -6.317 13.255 1.00 30.83 84 VAL A O 1
ATOM 572 N N . LEU A 1 85 ? -13.106 -5.760 15.422 1.00 31.38 85 LEU A N 1
ATOM 573 C CA . LEU A 1 85 ? -14.540 -6.030 15.450 1.00 31.50 85 LEU A CA 1
ATOM 574 C C . LEU A 1 85 ? -15.303 -5.033 14.579 1.00 31.98 85 LEU A C 1
ATOM 575 O O . LEU A 1 85 ? -16.357 -5.354 14.031 1.00 32.54 85 LEU A O 1
ATOM 580 N N . ASP A 1 86 ? -14.762 -3.825 14.449 1.00 32.20 86 ASP A N 1
ATOM 581 C CA . ASP A 1 86 ? -15.351 -2.818 13.572 1.00 32.86 86 ASP A CA 1
ATOM 582 C C . ASP A 1 86 ? -15.076 -3.137 12.105 1.00 31.27 86 ASP A C 1
ATOM 583 O O . ASP A 1 86 ? -15.759 -2.632 11.213 1.00 31.33 86 ASP A O 1
ATOM 588 N N . MET A 1 87 ? -14.071 -3.973 11.860 1.00 29.72 87 MET A N 1
ATOM 589 C CA . MET A 1 87 ? -13.716 -4.372 10.502 1.00 28.49 87 MET A CA 1
ATOM 590 C C . MET A 1 87 ? -14.640 -5.465 9.967 1.00 28.47 87 MET A C 1
ATOM 591 O O . MET A 1 87 ? -14.702 -5.697 8.759 1.00 29.35 87 MET A O 1
ATOM 596 N N . GLY A 1 88 ? -15.343 -6.146 10.868 1.00 39.90 88 GLY A N 1
ATOM 597 C CA . GLY A 1 88 ? -16.301 -7.162 10.468 1.00 34.58 88 GLY A CA 1
ATOM 598 C C . GLY A 1 88 ? -15.928 -8.577 10.868 1.00 38.47 88 GLY A C 1
ATOM 599 O O . GLY A 1 88 ? -16.516 -9.540 10.376 1.00 31.99 88 GLY A O 1
ATOM 600 N N . ALA A 1 89 ? -14.949 -8.709 11.757 1.00 36.56 89 ALA A N 1
ATOM 601 C CA . ALA A 1 89 ? -14.559 -10.017 12.269 1.00 34.31 89 ALA A CA 1
ATOM 602 C C . ALA A 1 89 ? -15.705 -10.631 13.066 1.00 34.26 89 ALA A C 1
ATOM 603 O O . ALA A 1 89 ? -16.337 -9.955 13.877 1.00 34.63 89 ALA A O 1
ATOM 605 N N . ARG A 1 90 ? -15.974 -11.911 12.826 1.00 33.79 90 ARG A N 1
ATOM 606 C CA . ARG A 1 90 ? -17.083 -12.587 13.486 1.00 35.31 90 ARG A CA 1
ATOM 607 C C . ARG A 1 90 ? -16.634 -13.241 14.784 1.00 34.47 90 ARG A C 1
ATOM 608 O O . ARG A 1 90 ? -17.439 -13.843 15.492 1.00 36.81 90 ARG A O 1
ATOM 616 N N . GLY A 1 91 ? -15.348 -13.123 15.093 1.00 32.45 91 GLY A N 1
ATOM 617 C CA . GLY A 1 91 ? -14.808 -13.734 16.292 1.00 32.84 91 GLY A CA 1
ATOM 618 C C . GLY A 1 91 ? -13.419 -13.247 16.648 1.00 32.83 91 GLY A C 1
ATOM 619 O O . GLY A 1 91 ? -12.653 -12.818 15.784 1.00 32.19 91 GLY A O 1
ATOM 620 N N . ILE A 1 92 ? -13.098 -13.318 17.935 1.00 33.81 92 ILE A N 1
ATOM 621 C CA . ILE A 1 92 ? -11.796 -12.896 18.432 1.00 32.78 92 ILE A CA 1
ATOM 622 C C . ILE A 1 92 ? -11.156 -13.979 19.290 1.00 32.48 92 ILE A C 1
ATOM 623 O O . ILE A 1 92 ? -11.705 -14.375 20.318 1.00 33.78 92 ILE A O 1
ATOM 628 N N . ILE A 1 93 ? -9.997 -14.464 18.858 1.00 31.45 93 ILE A N 1
ATOM 629 C CA . ILE A 1 93 ? -9.218 -15.392 19.665 1.00 33.26 93 ILE A CA 1
ATOM 630 C C . ILE A 1 93 ? -8.107 -14.641 20.385 1.00 34.54 93 ILE A C 1
ATOM 631 O O . ILE A 1 93 ? -7.219 -14.072 19.752 1.00 33.41 93 ILE A O 1
ATOM 636 N N . VAL A 1 94 ? -8.165 -14.636 21.712 1.00 36.12 94 VAL A N 1
ATOM 637 C CA . VAL A 1 94 ? -7.155 -13.960 22.515 1.00 37.89 94 VAL A CA 1
ATOM 638 C C . VAL A 1 94 ? -6.146 -14.962 23.065 1.00 40.44 94 VAL A C 1
ATOM 639 O O . VAL A 1 94 ? -6.517 -15.905 23.763 1.00 42.50 94 VAL A O 1
ATOM 643 N N . PRO A 1 95 ? -4.862 -14.760 22.740 1.00 40.89 95 PRO A N 1
ATOM 644 C CA . PRO A 1 95 ? -3.774 -15.665 23.122 1.00 42.44 95 PRO A CA 1
ATOM 645 C C . PRO A 1 95 ? -3.254 -15.442 24.541 1.00 45.97 95 PRO A C 1
ATOM 646 O O . PRO A 1 95 ? -3.350 -14.334 25.072 1.00 43.06 95 PRO A O 1
ATOM 650 N N . HIS A 1 96 ? -2.711 -16.504 25.134 1.00 47.61 96 HIS A N 1
ATOM 651 C CA . HIS A 1 96 ? -2.039 -16.446 26.431 1.00 51.99 96 HIS A CA 1
ATOM 652 C C . HIS A 1 96 ? -2.904 -15.862 27.545 1.00 53.81 96 HIS A C 1
ATOM 653 O O . HIS A 1 96 ? -2.447 -15.021 28.318 1.00 56.81 96 HIS A O 1
ATOM 660 N N . VAL A 1 97 ? -4.150 -16.314 27.625 1.00 52.78 97 VAL A N 1
ATOM 661 C CA . VAL A 1 97 ? -5.037 -15.906 28.707 1.00 56.87 97 VAL A CA 1
ATOM 662 C C . VAL A 1 97 ? -4.658 -16.636 29.990 1.00 62.20 97 VAL A C 1
ATOM 663 O O . VAL A 1 97 ? -4.618 -17.866 30.024 1.00 62.32 97 VAL A O 1
ATOM 667 N N . LYS A 1 98 ? -4.379 -15.873 31.043 1.00 67.18 98 LYS A N 1
ATOM 668 C CA . LYS A 1 98 ? -3.920 -16.449 32.301 1.00 73.34 98 LYS A CA 1
ATOM 669 C C . LYS A 1 98 ? -4.937 -16.255 33.419 1.00 78.91 98 LYS A C 1
ATOM 670 O O . LYS A 1 98 ? -5.286 -17.203 34.120 1.00 82.60 98 LYS A O 1
ATOM 676 N N . ASP A 1 99 ? -5.408 -15.023 33.582 1.00 80.38 99 ASP A N 1
ATOM 677 C CA . ASP A 1 99 ? -6.369 -14.699 34.629 1.00 86.29 99 ASP A CA 1
ATOM 678 C C . ASP A 1 99 ? -7.760 -14.469 34.047 1.00 85.83 99 ASP A C 1
ATOM 679 O O . ASP A 1 99 ? -7.937 -14.420 32.833 1.00 80.59 99 ASP A O 1
ATOM 684 N N . ARG A 1 100 ? -8.747 -14.334 34.922 1.00 91.65 100 ARG A N 1
ATOM 685 C CA . ARG A 1 100 ? -10.113 -14.100 34.479 1.00 90.58 100 ARG A CA 1
ATOM 686 C C . ARG A 1 100 ? -10.335 -12.624 34.175 1.00 90.93 100 ARG A C 1
ATOM 687 O O . ARG A 1 100 ? -11.214 -12.269 33.383 1.00 86.36 100 ARG A O 1
ATOM 695 N N . GLU A 1 101 ? -9.537 -11.774 34.817 1.00 97.10 101 GLU A N 1
ATOM 696 C CA . GLU A 1 101 ? -9.598 -10.330 34.608 1.00 98.18 101 GLU A CA 1
ATOM 697 C C . GLU A 1 101 ? -9.518 -9.998 33.120 1.00 92.16 101 GLU A C 1
ATOM 698 O O . GLU A 1 101 ? -10.223 -9.115 32.624 1.00 91.31 101 GLU A O 1
ATOM 704 N N . THR A 1 102 ? -8.649 -10.719 32.421 1.00 87.02 102 THR A N 1
ATOM 705 C CA . THR A 1 102 ? -8.464 -10.531 30.991 1.00 80.54 102 THR A CA 1
ATOM 706 C C . THR A 1 102 ? -9.751 -10.810 30.221 1.00 75.00 102 THR A C 1
ATOM 707 O O . THR A 1 102 ? -10.172 -10.001 29.397 1.00 73.42 102 THR A O 1
ATOM 711 N N . VAL A 1 103 ? -10.376 -11.948 30.508 1.00 72.19 103 VAL A N 1
ATOM 712 C CA . VAL A 1 103 ? -11.563 -12.388 29.778 1.00 65.91 103 VAL A CA 1
ATOM 713 C C . VAL A 1 103 ? -12.736 -11.421 29.925 1.00 65.76 103 VAL A C 1
ATOM 714 O O . VAL A 1 103 ? -13.355 -11.035 28.933 1.00 62.06 103 VAL A O 1
ATOM 718 N N . GLU A 1 104 ? -13.038 -11.034 31.162 1.00 70.11 104 GLU A N 1
ATOM 719 C CA . GLU A 1 104 ? -14.143 -10.117 31.433 1.00 72.20 104 GLU A CA 1
ATOM 720 C C . GLU A 1 104 ? -13.938 -8.766 30.751 1.00 70.00 104 GLU A C 1
ATOM 721 O O . GLU A 1 104 ? -14.900 -8.119 30.334 1.00 69.75 104 GLU A O 1
ATOM 727 N N . HIS A 1 105 ? -12.682 -8.346 30.640 1.00 69.06 105 HIS A N 1
ATOM 728 C CA . HIS A 1 105 ? -12.352 -7.088 29.984 1.00 68.19 105 HIS A CA 1
ATOM 729 C C . H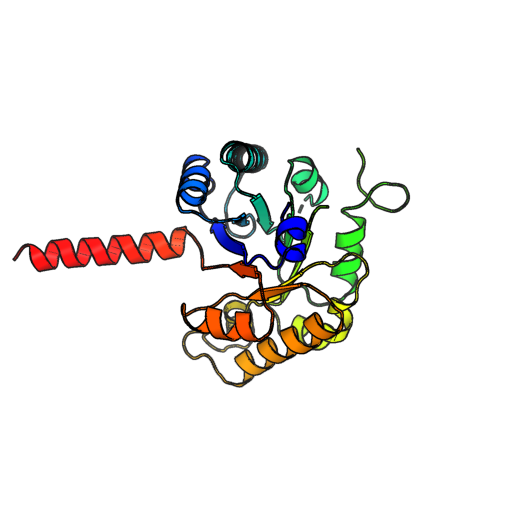IS A 1 105 ? -12.566 -7.191 28.477 1.00 63.34 105 HIS A C 1
ATOM 730 O O . HIS A 1 105 ? -13.067 -6.259 27.848 1.00 63.22 105 HIS A O 1
ATOM 737 N N . ILE A 1 106 ? -12.181 -8.328 27.906 1.00 59.55 106 ILE A N 1
ATOM 738 C CA . ILE A 1 106 ? -12.382 -8.583 26.485 1.00 54.78 106 ILE A CA 1
ATOM 739 C C . ILE A 1 106 ? -13.871 -8.632 26.159 1.00 55.47 106 ILE A C 1
ATOM 740 O O . ILE A 1 106 ? -14.317 -8.084 25.150 1.00 55.13 106 ILE A O 1
ATOM 745 N N . VAL A 1 107 ? -14.631 -9.286 27.032 1.00 57.10 107 VAL A N 1
ATOM 746 C CA . VAL A 1 107 ? -16.073 -9.420 26.863 1.00 52.15 107 VAL A CA 1
ATOM 747 C C . VAL A 1 107 ? -16.756 -8.060 26.744 1.00 72.49 107 VAL A C 1
ATOM 748 O O . VAL A 1 107 ? -17.580 -7.848 25.856 1.00 71.83 107 VAL A O 1
ATOM 752 N N . LYS A 1 108 ? -16.397 -7.135 27.628 1.00 74.50 108 LYS A N 1
ATOM 753 C CA . LYS A 1 108 ? -17.016 -5.814 27.625 1.00 74.95 108 LYS A CA 1
ATOM 754 C C . LYS A 1 108 ? -16.311 -4.857 26.668 1.00 71.66 108 LYS A C 1
ATOM 755 O O . LYS A 1 108 ? -16.734 -3.716 26.493 1.00 72.52 108 LYS A O 1
ATOM 761 N N . LEU A 1 109 ? -15.233 -5.328 26.051 1.00 68.31 109 LEU A N 1
ATOM 762 C CA . LEU A 1 109 ? -14.615 -4.598 24.952 1.00 67.02 109 LEU A CA 1
ATOM 763 C C . LEU A 1 109 ? -15.375 -4.891 23.665 1.00 65.52 109 LEU A C 1
ATOM 764 O O . LEU A 1 109 ? -15.269 -4.159 22.684 1.00 65.09 109 LEU A O 1
ATOM 769 N N . SER A 1 110 ? -16.153 -5.969 23.685 1.00 74.13 110 SER A N 1
ATOM 770 C CA . SER A 1 110 ? -16.878 -6.418 22.504 1.00 79.62 110 SER A CA 1
ATOM 771 C C . SER A 1 110 ? -18.371 -6.107 22.580 1.00 87.26 110 SER A C 1
ATOM 772 O O . SER A 1 110 ? -19.147 -6.563 21.741 1.00 89.99 110 SER A O 1
ATOM 775 N N . ARG A 1 111 ? -18.769 -5.330 23.583 1.00 90.57 111 ARG A N 1
ATOM 776 C CA . ARG A 1 111 ? -20.178 -4.995 23.772 1.00 95.54 111 ARG A CA 1
ATOM 777 C C . ARG A 1 111 ? -20.440 -3.499 23.614 1.00 98.18 111 ARG A C 1
ATOM 778 O O . ARG A 1 111 ? -19.511 -2.697 23.534 1.00 94.51 111 ARG A O 1
ATOM 786 N N . TYR A 1 112 ? -21.719 -3.136 23.579 1.00 104.29 112 TYR A N 1
ATOM 787 C CA . TYR A 1 112 ? -22.136 -1.751 23.395 1.00 105.48 112 TYR A CA 1
ATOM 788 C C . TYR A 1 112 ? -22.043 -0.921 24.664 1.00 103.33 112 TYR A C 1
ATOM 789 O O . TYR A 1 112 ? -22.204 -1.433 25.769 1.00 103.92 112 TYR A O 1
ATOM 798 N N . TYR A 1 113 ? -21.792 0.372 24.495 1.00 101.37 113 TYR A N 1
ATOM 799 C CA . TYR A 1 113 ? -22.101 1.331 25.545 1.00 102.40 113 TYR A CA 1
ATOM 800 C C . TYR A 1 113 ? -23.599 1.248 25.784 1.00 111.93 113 TYR A C 1
ATOM 801 O O . TYR A 1 113 ? -24.362 1.032 24.845 1.00 115.05 113 TYR A O 1
ATOM 810 N N . PRO A 1 114 ? -24.039 1.431 27.032 1.00 117.17 114 PRO A N 1
ATOM 811 C CA . PRO A 1 114 ? -23.298 1.844 28.225 1.00 115.89 114 PRO A CA 1
ATOM 812 C C . PRO A 1 114 ? -22.500 0.708 28.876 1.00 110.12 114 PRO A C 1
ATOM 813 O O . PRO A 1 114 ? -21.644 0.975 29.725 1.00 108.08 114 PRO A O 1
ATOM 817 N N . GLN A 1 115 ? -22.737 -0.527 28.460 1.00 106.57 115 GLN A N 1
ATOM 818 C CA . GLN A 1 115 ? -22.387 -1.659 29.270 1.00 104.73 115 GLN A CA 1
ATOM 819 C C . GLN A 1 115 ? -21.335 -2.405 28.482 1.00 99.06 115 GLN A C 1
ATOM 820 O O . GLN A 1 115 ? -21.250 -3.628 28.485 1.00 97.89 115 GLN A O 1
ATOM 826 N N . GLY A 1 116 ? -20.467 -1.577 27.898 1.00 93.94 116 GLY A N 1
ATOM 827 C CA . GLY A 1 116 ? -19.311 -1.962 27.109 1.00 87.60 116 GLY A CA 1
ATOM 828 C C . GLY A 1 116 ? -18.496 -0.730 26.717 1.00 84.88 116 GLY A C 1
ATOM 829 O O . GLY A 1 116 ? -18.890 0.406 26.997 1.00 88.24 116 GLY A O 1
ATOM 830 N N . LEU A 1 117 ? -17.361 -0.963 26.065 1.00 79.29 117 LEU A N 1
ATOM 831 C CA . LEU A 1 117 ? -16.443 0.092 25.651 1.00 75.70 117 LEU A CA 1
ATOM 832 C C . LEU A 1 117 ? -16.354 0.168 24.130 1.00 75.02 117 LEU A C 1
ATOM 833 O O . LEU A 1 117 ? -15.310 0.510 23.582 1.00 73.48 117 LEU A O 1
ATOM 838 N N . ARG A 1 118 ? -17.448 -0.165 23.451 1.00 76.44 118 ARG A N 1
ATOM 839 C CA . ARG A 1 118 ? -17.484 -0.129 21.991 1.00 74.81 118 ARG A CA 1
ATOM 840 C C . ARG A 1 118 ? -18.713 0.625 21.491 1.00 77.90 118 ARG A C 1
ATOM 841 O O . ARG A 1 118 ? -19.818 0.434 22.000 1.00 81.12 118 ARG A O 1
ATOM 849 N N . SER A 1 119 ? -18.515 1.485 20.497 1.00 76.33 119 SER A N 1
ATOM 850 C CA . SER A 1 119 ? -19.609 2.267 19.932 1.00 80.49 119 SER A CA 1
ATOM 851 C C . SER A 1 119 ? -20.162 1.627 18.665 1.00 81.36 119 SER A C 1
ATOM 852 O O . SER A 1 119 ? -19.714 0.559 18.249 1.00 78.82 119 SER A O 1
ATOM 855 N N . LEU A 1 120 ? -21.138 2.292 18.054 1.00 85.13 120 LEU A N 1
ATOM 856 C CA . LEU A 1 120 ? -21.753 1.800 16.827 1.00 87.68 120 LEU A CA 1
ATOM 857 C C . LEU A 1 120 ? -21.396 2.677 15.629 1.00 88.54 120 LEU A C 1
ATOM 858 O O . LEU A 1 120 ? -20.791 3.737 15.781 1.00 87.96 120 LEU A O 1
ATOM 863 N N . HIS A 1 143 ? -23.368 -11.432 17.456 1.00 113.62 143 HIS A N 1
ATOM 864 C CA . HIS A 1 143 ? -23.088 -12.813 17.780 1.00 113.36 143 HIS A CA 1
ATOM 865 C C . HIS A 1 143 ? -21.607 -13.111 17.622 1.00 107.55 143 HIS A C 1
ATOM 866 O O . HIS A 1 143 ? -21.223 -14.252 17.363 1.00 106.74 143 HIS A O 1
ATOM 873 N N . ILE A 1 144 ? -20.779 -12.080 17.772 1.00 100.48 144 ILE A N 1
ATOM 874 C CA . ILE A 1 144 ? -19.334 -12.224 17.659 1.00 92.97 144 ILE A CA 1
ATOM 875 C C . ILE A 1 144 ? -18.797 -13.185 18.716 1.00 88.17 144 ILE A C 1
ATOM 876 O O . ILE A 1 144 ? -19.104 -13.065 19.901 1.00 89.11 144 ILE A O 1
ATOM 881 N N . MET A 1 145 ? -18.003 -14.151 18.271 1.00 54.73 145 MET A N 1
ATOM 882 C CA . MET A 1 145 ? -17.461 -15.174 19.156 1.00 48.76 145 MET A CA 1
ATOM 883 C C . MET A 1 145 ? -16.290 -14.656 19.982 1.00 44.28 145 MET A C 1
ATOM 884 O O . MET A 1 145 ? -15.265 -14.250 19.436 1.00 42.06 145 MET A O 1
ATOM 889 N N . VAL A 1 146 ? -16.451 -14.667 21.301 1.00 43.34 146 VAL A N 1
ATOM 890 C CA . VAL A 1 146 ? -15.359 -14.316 22.198 1.00 43.12 146 VAL A CA 1
ATOM 891 C C . VAL A 1 146 ? -14.595 -15.578 22.573 1.00 43.29 146 VAL A C 1
ATOM 892 O O . VAL A 1 146 ? -15.122 -16.454 23.259 1.00 43.73 146 VAL A O 1
ATOM 896 N N . ILE A 1 147 ? -13.352 -15.670 22.113 1.00 43.10 147 ILE A N 1
ATOM 897 C CA . ILE A 1 147 ? -12.573 -16.892 22.269 1.00 42.95 147 ILE A CA 1
ATOM 898 C C . ILE A 1 147 ? -11.261 -16.657 23.012 1.00 45.00 147 ILE A C 1
ATOM 899 O O . ILE A 1 147 ? -10.517 -15.728 22.702 1.00 45.96 147 ILE A O 1
ATOM 904 N N . ALA A 1 148 ? -10.985 -17.508 23.994 1.00 46.52 148 ALA A N 1
ATOM 905 C CA . ALA A 1 148 ? -9.737 -17.437 24.743 1.00 48.35 148 ALA A CA 1
ATOM 906 C C . ALA A 1 148 ? -8.894 -18.684 24.499 1.00 47.85 148 ALA A C 1
ATOM 907 O O . ALA A 1 148 ? -9.401 -19.803 24.543 1.00 47.17 148 ALA A O 1
ATOM 909 N N . MET A 1 149 ? -7.606 -18.486 24.239 1.00 47.89 149 MET A N 1
ATOM 910 C CA . MET A 1 149 ? -6.701 -19.603 23.998 1.00 48.51 149 MET A CA 1
ATOM 911 C C . MET A 1 149 ? -5.772 -19.815 25.191 1.00 51.73 149 MET A C 1
ATOM 912 O O . MET A 1 149 ? -5.151 -18.872 25.684 1.00 54.93 149 MET A O 1
ATOM 917 N N . ILE A 1 150 ? -5.688 -21.057 25.654 1.00 51.13 150 ILE A N 1
ATOM 918 C CA . ILE A 1 150 ? -4.850 -21.395 26.799 1.00 48.53 150 ILE A CA 1
ATOM 919 C C . ILE A 1 150 ? -3.505 -21.941 26.338 1.00 57.24 150 ILE A C 1
ATOM 920 O O . ILE A 1 150 ? -3.438 -23.002 25.717 1.00 50.27 150 ILE A O 1
ATOM 925 N N . GLN A 1 151 ? -2.434 -21.211 26.640 1.00 59.42 151 GLN A N 1
ATOM 926 C CA . GLN A 1 151 ? -1.107 -21.560 26.138 1.00 61.47 151 GLN A CA 1
ATOM 927 C C . GLN A 1 151 ? -0.034 -21.503 27.219 1.00 64.21 151 GLN A C 1
ATOM 928 O O . GLN A 1 151 ? 1.129 -21.816 26.970 1.00 66.13 151 GLN A O 1
ATOM 934 N N . ASP A 1 152 ? -0.423 -21.084 28.416 1.00 64.63 152 ASP A N 1
ATOM 935 C CA . ASP A 1 152 ? 0.493 -21.074 29.548 1.00 68.09 152 ASP A CA 1
ATOM 936 C C . ASP A 1 152 ? -0.110 -21.888 30.683 1.00 69.46 152 ASP A C 1
ATOM 937 O O . ASP A 1 152 ? -1.331 -21.981 30.802 1.00 67.78 152 ASP A O 1
ATOM 942 N N . VAL A 1 153 ? 0.744 -22.477 31.514 1.00 72.94 153 VAL A N 1
ATOM 943 C CA . VAL A 1 153 ? 0.276 -23.335 32.596 1.00 68.00 153 VAL A CA 1
ATOM 944 C C . VAL A 1 153 ? -0.555 -22.529 33.598 1.00 67.80 153 VAL A C 1
ATOM 945 O O . VAL A 1 153 ? -1.417 -23.076 34.288 1.00 67.20 153 VAL A O 1
ATOM 949 N N . GLU A 1 154 ? -0.308 -21.223 33.655 1.00 68.58 154 GLU A N 1
ATOM 950 C CA . GLU A 1 154 ? -1.093 -20.329 34.499 1.00 71.69 154 GLU A CA 1
ATOM 951 C C . GLU A 1 154 ? -2.557 -20.322 34.067 1.00 67.73 154 GLU A C 1
ATOM 952 O O . GLU A 1 154 ? -3.460 -20.261 34.902 1.00 64.71 154 GLU A O 1
ATOM 958 N N . GLY A 1 155 ? -2.783 -20.386 32.758 1.00 61.67 155 GLY A N 1
ATOM 959 C CA . GLY A 1 155 ? -4.130 -20.429 32.218 1.00 58.16 155 GLY A CA 1
ATOM 960 C C . GLY A 1 155 ? -4.825 -21.736 32.545 1.00 57.50 155 GLY A C 1
ATOM 961 O O . GLY A 1 155 ? -6.045 -21.780 32.705 1.00 55.92 155 GLY A O 1
ATOM 962 N N . VAL A 1 156 ? -4.040 -22.805 32.642 1.00 59.04 156 VAL A N 1
ATOM 963 C CA . VAL A 1 156 ? -4.565 -24.118 32.993 1.00 58.98 156 VAL A CA 1
ATOM 964 C C . VAL A 1 156 ? -5.013 -24.148 34.452 1.00 63.01 156 VAL A C 1
ATOM 965 O O . VAL A 1 156 ? -6.005 -24.789 34.792 1.00 62.12 156 VAL A O 1
ATOM 969 N N . MET A 1 157 ? -4.288 -23.443 35.314 1.00 65.89 157 MET A N 1
ATOM 970 C CA . MET A 1 157 ? -4.610 -23.440 36.736 1.00 66.08 157 MET A CA 1
ATOM 971 C C . MET A 1 157 ? -5.848 -22.606 37.041 1.00 64.88 157 MET A C 1
ATOM 972 O O . MET A 1 157 ? -6.605 -22.918 37.959 1.00 67.28 157 MET A O 1
ATOM 977 N N . ALA A 1 158 ? -6.054 -21.546 36.267 1.00 63.07 158 ALA A N 1
ATOM 978 C CA . ALA A 1 158 ? -7.202 -20.674 36.470 1.00 62.19 158 ALA A CA 1
ATOM 979 C C . ALA A 1 158 ? -8.348 -21.031 35.527 1.00 67.83 158 ALA A C 1
ATOM 980 O O . ALA A 1 158 ? -9.195 -20.190 35.235 1.00 57.42 158 ALA A O 1
ATOM 982 N N . ILE A 1 159 ? -8.381 -22.278 35.065 1.00 72.04 159 ILE A N 1
ATOM 983 C CA . ILE A 1 159 ? -9.350 -22.684 34.048 1.00 72.32 159 ILE A CA 1
ATOM 984 C C . ILE A 1 159 ? -10.782 -22.745 34.585 1.00 75.15 159 ILE A C 1
ATOM 985 O O . ILE A 1 159 ? -11.723 -22.375 33.881 1.00 75.86 159 ILE A O 1
ATOM 990 N N . ASP A 1 160 ? -10.951 -23.196 35.826 1.00 76.82 160 ASP A N 1
ATOM 991 C CA . ASP A 1 160 ? -12.271 -23.231 36.445 1.00 77.94 160 ASP A CA 1
ATOM 992 C C . ASP A 1 160 ? -12.757 -21.804 36.618 1.00 79.44 160 ASP A C 1
ATOM 993 O O . ASP A 1 160 ? -13.942 -21.504 36.469 1.00 65.32 160 ASP A O 1
ATOM 998 N N . ASP A 1 161 ? -11.809 -20.928 36.924 1.00 82.01 161 ASP A N 1
ATOM 999 C CA . ASP A 1 161 ? -12.062 -19.507 37.051 1.00 83.79 161 ASP A CA 1
ATOM 1000 C C . ASP A 1 161 ? -12.423 -18.904 35.695 1.00 81.48 161 ASP A C 1
ATOM 1001 O O . ASP A 1 161 ? -13.486 -18.306 35.529 1.00 84.20 161 ASP A O 1
ATOM 1006 N N . ILE A 1 162 ? -11.526 -19.077 34.729 1.00 76.12 162 ILE A N 1
ATOM 1007 C CA . ILE A 1 162 ? -11.663 -18.473 33.404 1.00 58.79 162 ILE A CA 1
ATOM 1008 C C . ILE A 1 162 ? -12.934 -18.903 32.664 1.00 71.57 162 ILE A C 1
ATOM 1009 O O . ILE A 1 162 ? -13.640 -18.071 32.091 1.00 71.64 162 ILE A O 1
ATOM 1014 N N . ALA A 1 163 ? -13.232 -20.198 32.693 1.00 70.24 163 ALA A N 1
ATOM 1015 C CA . ALA A 1 163 ? -14.287 -20.757 31.850 1.00 67.95 163 ALA A CA 1
ATOM 1016 C C . ALA A 1 163 ? -15.701 -20.581 32.406 1.00 69.81 163 ALA A C 1
ATOM 1017 O O . ALA A 1 163 ? -16.575 -21.408 32.149 1.00 69.17 163 ALA A O 1
ATOM 1019 N N . GLN A 1 164 ? -15.933 -19.506 33.152 1.00 72.75 164 GLN A N 1
ATOM 1020 C CA . GLN A 1 164 ? -17.268 -19.238 33.679 1.00 76.32 164 GLN A CA 1
ATOM 1021 C C . GLN A 1 164 ? -17.697 -17.792 33.463 1.00 77.31 164 GLN A C 1
ATOM 1022 O O . GLN A 1 164 ? -18.774 -17.388 33.899 1.00 79.59 164 GLN A O 1
ATOM 1028 N N . VAL A 1 165 ? -16.853 -17.016 32.790 1.00 74.73 165 VAL A N 1
ATOM 1029 C CA . VAL A 1 165 ? -17.183 -15.635 32.456 1.00 74.66 165 VAL A CA 1
ATOM 1030 C C . VAL A 1 165 ? -18.430 -15.556 31.593 1.00 74.47 165 VAL A C 1
ATOM 1031 O O . VAL A 1 165 ? -18.536 -16.245 30.580 1.00 71.96 165 VAL A O 1
ATOM 1035 N N . GLU A 1 166 ? -19.373 -14.716 32.000 1.00 78.01 166 GLU A N 1
ATOM 1036 C CA . GLU A 1 166 ? -20.509 -14.405 31.153 1.00 79.24 166 GLU A CA 1
ATOM 1037 C C . GLU A 1 166 ? -20.011 -13.595 29.960 1.00 78.43 166 GLU A C 1
ATOM 1038 O O . GLU A 1 166 ? -19.569 -12.456 30.112 1.00 81.79 166 GLU A O 1
ATOM 1044 N N . GLY A 1 167 ? -20.068 -14.196 28.776 1.00 74.40 167 GLY A N 1
ATOM 1045 C CA . GLY A 1 167 ? -19.612 -13.538 27.566 1.00 58.18 167 GLY A CA 1
ATOM 1046 C C . GLY A 1 167 ? -18.591 -14.364 26.809 1.00 59.20 167 GLY A C 1
ATOM 1047 O O . GLY A 1 167 ? -18.396 -14.180 25.607 1.00 57.02 167 GLY A O 1
ATOM 1048 N N . LEU A 1 168 ? -17.933 -15.277 27.517 1.00 54.10 168 LEU A N 1
ATOM 1049 C CA . LEU A 1 168 ? -16.950 -16.160 26.902 1.00 54.26 168 LEU A CA 1
ATOM 1050 C C . LEU A 1 168 ? -17.634 -17.360 26.258 1.00 53.65 168 LEU A C 1
ATOM 1051 O O . LEU A 1 168 ? -18.297 -18.144 26.936 1.00 52.22 168 LEU A O 1
ATOM 1056 N N . ASP A 1 169 ? -17.468 -17.501 24.947 1.00 51.93 169 ASP A N 1
ATOM 1057 C CA . ASP A 1 169 ? -18.138 -18.564 24.207 1.00 51.81 169 ASP A CA 1
ATOM 1058 C C . ASP A 1 169 ? -17.258 -19.796 24.015 1.00 50.32 169 ASP A C 1
ATOM 1059 O O . ASP A 1 169 ? -17.720 -20.926 24.172 1.00 50.74 169 ASP A O 1
ATOM 1064 N N . MET A 1 170 ? -15.990 -19.580 23.677 1.00 48.06 170 MET A N 1
ATOM 1065 C CA . MET A 1 170 ? -15.111 -20.688 23.315 1.00 47.36 170 MET A CA 1
ATOM 1066 C C . MET A 1 170 ? -13.737 -20.608 23.978 1.00 47.18 170 MET A C 1
ATOM 1067 O O . MET A 1 170 ? -13.197 -19.522 24.191 1.00 47.45 170 MET A O 1
ATOM 1072 N N . ILE A 1 171 ? -13.180 -21.771 24.302 1.00 46.99 171 ILE A N 1
ATOM 1073 C CA . ILE A 1 171 ? -11.826 -21.861 24.834 1.00 44.71 171 ILE A CA 1
ATOM 1074 C C . ILE A 1 171 ? -10.983 -22.773 23.948 1.00 43.54 171 ILE A C 1
ATOM 1075 O O . ILE A 1 171 ? -11.304 -23.948 23.772 1.00 43.84 171 ILE A O 1
ATOM 1080 N N . VAL A 1 172 ? -9.908 -22.231 23.383 1.00 42.42 172 VAL A N 1
ATOM 1081 C CA . VAL A 1 172 ? -9.065 -22.993 22.466 1.00 49.85 172 VAL A CA 1
ATOM 1082 C C . VAL A 1 172 ? -7.851 -23.609 23.152 1.00 48.90 172 VAL A C 1
ATOM 1083 O O . VAL A 1 172 ? -7.045 -22.918 23.766 1.00 42.84 172 VAL A O 1
ATOM 1087 N N . GLU A 1 173 ? -7.721 -24.922 23.029 1.00 49.14 173 GLU A N 1
ATOM 1088 C CA . GLU A 1 173 ? -6.531 -25.613 23.511 1.00 50.45 173 GLU A CA 1
ATOM 1089 C C . GLU A 1 173 ? -5.303 -25.291 22.669 1.00 47.86 173 GLU A C 1
ATOM 1090 O O . GLU A 1 173 ? -5.373 -25.260 21.447 1.00 46.66 173 GLU A O 1
ATOM 1096 N N . GLY A 1 174 ? -4.183 -25.045 23.337 1.00 47.12 174 GLY A N 1
ATOM 1097 C CA . GLY A 1 174 ? -2.924 -24.781 22.667 1.00 43.32 174 GLY A CA 1
ATOM 1098 C C . GLY A 1 174 ? -1.804 -25.590 23.297 1.00 45.05 174 GLY A C 1
ATOM 1099 O O . GLY A 1 174 ? -0.874 -25.037 23.880 1.00 46.05 174 GLY A O 1
ATOM 1100 N N . ALA A 1 175 ? -1.900 -26.909 23.152 1.00 53.05 175 ALA A N 1
ATOM 1101 C CA . ALA A 1 175 ? -1.003 -27.857 23.807 1.00 54.52 175 ALA A CA 1
ATOM 1102 C C . ALA A 1 175 ? 0.473 -27.654 23.465 1.00 57.10 175 ALA A C 1
ATOM 1103 O O . ALA A 1 175 ? 1.339 -27.791 24.330 1.00 56.81 175 ALA A O 1
ATOM 1105 N N . ALA A 1 176 ? 0.754 -27.334 22.207 1.00 56.41 176 ALA A N 1
ATOM 1106 C CA . ALA A 1 176 ? 2.131 -27.175 21.745 1.00 57.82 176 ALA A CA 1
ATOM 1107 C C . ALA A 1 176 ? 2.824 -25.999 22.427 1.00 61.91 176 ALA A C 1
ATOM 1108 O O . ALA A 1 176 ? 3.903 -26.151 22.999 1.00 55.61 176 ALA A O 1
ATOM 1110 N N . ASP A 1 177 ? 2.198 -24.829 22.359 1.00 59.30 177 ASP A N 1
ATOM 1111 C CA . ASP A 1 177 ? 2.744 -23.627 22.979 1.00 56.97 177 ASP A CA 1
ATOM 1112 C C . ASP A 1 177 ? 2.825 -23.791 24.493 1.00 54.60 177 ASP A C 1
ATOM 1113 O O . ASP A 1 177 ? 3.733 -23.265 25.139 1.00 53.58 177 ASP A O 1
ATOM 1118 N N . LEU A 1 178 ? 1.867 -24.526 25.048 1.00 53.86 178 LEU A N 1
ATOM 1119 C CA . LEU A 1 178 ? 1.854 -24.837 26.471 1.00 52.94 178 LEU A CA 1
ATOM 1120 C C . LEU A 1 178 ? 3.034 -25.725 26.837 1.00 55.08 178 LEU A C 1
ATOM 1121 O O . LEU A 1 178 ? 3.674 -25.533 27.872 1.00 54.78 178 LEU A O 1
ATOM 1126 N N . SER A 1 179 ? 3.314 -26.700 25.979 1.00 57.69 179 SER A N 1
ATOM 1127 C CA . SER A 1 179 ? 4.452 -27.587 26.172 1.00 60.43 179 SER A CA 1
ATOM 1128 C C . SER A 1 179 ? 5.751 -26.792 26.159 1.00 61.22 179 SER A C 1
ATOM 1129 O O . SER A 1 179 ? 6.605 -26.964 27.029 1.00 62.99 179 SER A O 1
ATOM 1132 N N . GLN A 1 180 ? 5.885 -25.913 25.171 1.00 60.72 180 GLN A N 1
ATOM 1133 C CA . GLN A 1 180 ? 7.089 -25.105 25.009 1.00 56.06 180 GLN A CA 1
ATOM 1134 C C . GLN A 1 180 ? 7.299 -24.156 26.186 1.00 67.51 180 GLN A C 1
ATOM 1135 O O . GLN A 1 180 ? 8.425 -23.749 26.472 1.00 55.85 180 GLN A O 1
ATOM 1141 N N . SER A 1 181 ? 6.210 -23.806 26.863 1.00 64.38 181 SER A N 1
ATOM 1142 C CA . SER A 1 181 ? 6.277 -22.915 28.014 1.00 62.68 181 SER A CA 1
ATOM 1143 C C . SER A 1 181 ? 6.714 -23.666 29.270 1.00 63.09 181 SER A C 1
ATOM 1144 O O . SER A 1 181 ? 7.111 -23.054 30.262 1.00 62.57 181 SER A O 1
ATOM 1147 N N . LEU A 1 182 ? 6.638 -24.992 29.219 1.00 64.13 182 LEU A N 1
ATOM 1148 C CA . LEU A 1 182 ? 7.016 -25.827 30.355 1.00 65.48 182 LEU A CA 1
ATOM 1149 C C . LEU A 1 182 ? 8.415 -26.408 30.184 1.00 69.03 182 LEU A C 1
ATOM 1150 O O . LEU A 1 182 ? 8.798 -27.338 30.894 1.00 70.43 182 LEU A O 1
ATOM 1155 N N . GLY A 1 183 ? 9.174 -25.856 29.243 1.00 71.30 183 GLY A N 1
ATOM 1156 C CA . GLY A 1 183 ? 10.517 -26.335 28.971 1.00 75.12 183 GLY A CA 1
ATOM 1157 C C . GLY A 1 183 ? 10.512 -27.727 28.370 1.00 77.32 183 GLY A C 1
ATOM 1158 O O . GLY A 1 183 ? 11.499 -28.456 28.452 1.00 82.63 183 GLY A O 1
ATOM 1159 N N . ILE A 1 184 ? 9.389 -28.094 27.762 1.00 73.93 184 ILE A N 1
ATOM 1160 C CA . ILE A 1 184 ? 9.229 -29.418 27.174 1.00 63.74 184 ILE A CA 1
ATOM 1161 C C . ILE A 1 184 ? 8.846 -29.325 25.695 1.00 77.80 184 ILE A C 1
ATOM 1162 O O . ILE A 1 184 ? 7.803 -28.780 25.360 1.00 75.64 184 ILE A O 1
ATOM 1167 N N . PRO A 1 185 ? 9.692 -29.861 24.804 1.00 80.96 185 PRO A N 1
ATOM 1168 C CA . PRO A 1 185 ? 9.426 -29.871 23.356 1.00 82.41 185 PRO A CA 1
ATOM 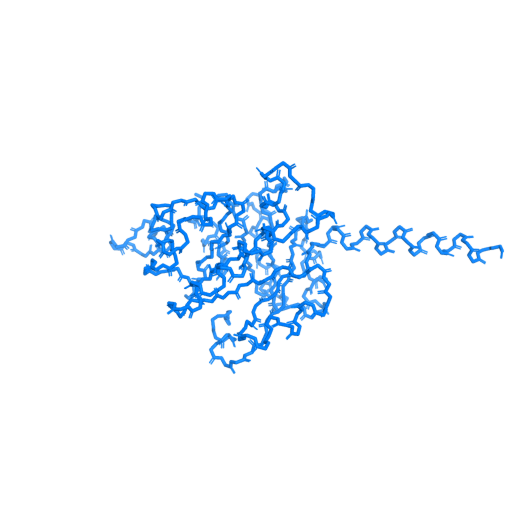1169 C C . PRO A 1 185 ? 8.143 -30.663 23.023 1.00 82.58 185 PRO A C 1
ATOM 1170 O O . PRO A 1 185 ? 7.933 -31.720 23.608 1.00 82.57 185 PRO A O 1
ATOM 1174 N N . TRP A 1 186 ? 7.311 -30.142 22.116 1.00 83.19 186 TRP A N 1
ATOM 1175 C CA . TRP A 1 186 ? 5.959 -30.645 21.853 1.00 84.90 186 TRP A CA 1
ATOM 1176 C C . TRP A 1 186 ? 5.997 -31.904 21.008 1.00 89.25 186 TRP A C 1
ATOM 1177 O O . TRP A 1 186 ? 5.009 -32.634 20.918 1.00 89.64 186 TRP A O 1
ATOM 1188 N N . GLN A 1 187 ? 7.158 -32.078 20.385 1.00 92.98 187 GLN A N 1
ATOM 1189 C CA . GLN A 1 187 ? 7.667 -33.228 19.689 1.00 99.05 187 GLN A CA 1
ATOM 1190 C C . GLN A 1 187 ? 7.555 -34.501 20.543 1.00 100.81 187 GLN A C 1
ATOM 1191 O O . GLN A 1 187 ? 6.989 -35.485 20.070 1.00 103.98 187 GLN A O 1
ATOM 1197 N N . THR A 1 188 ? 7.924 -34.421 21.830 1.00 98.64 188 THR A N 1
ATOM 1198 C CA . THR A 1 188 ? 7.558 -35.419 22.837 1.00 98.76 188 THR A CA 1
ATOM 1199 C C . THR A 1 188 ? 6.335 -34.901 23.581 1.00 95.49 188 THR A C 1
ATOM 1200 O O . THR A 1 188 ? 6.458 -34.066 24.480 1.00 92.43 188 THR A O 1
ATOM 1204 N N . ARG A 1 189 ? 5.155 -35.364 23.182 1.00 96.22 189 ARG A N 1
ATOM 1205 C CA . ARG A 1 189 ? 3.920 -35.004 23.882 1.00 93.55 189 ARG A CA 1
ATOM 1206 C C . ARG A 1 189 ? 3.750 -35.800 25.171 1.00 94.33 189 ARG A C 1
ATOM 1207 O O . ARG A 1 189 ? 3.185 -36.893 25.162 1.00 98.58 189 ARG A O 1
ATOM 1215 N N . ASP A 1 190 ? 4.225 -35.234 26.276 1.00 91.25 190 ASP A N 1
ATOM 1216 C CA . ASP A 1 190 ? 4.195 -35.918 27.562 1.00 92.61 190 ASP A CA 1
ATOM 1217 C C . ASP A 1 190 ? 2.787 -36.026 28.131 1.00 92.01 190 ASP A C 1
ATOM 1218 O O . ASP A 1 190 ? 1.863 -35.345 27.683 1.00 90.24 190 ASP A O 1
ATOM 1223 N N . ASP A 1 191 ? 2.640 -36.898 29.123 1.00 108.27 191 ASP A N 1
ATOM 1224 C CA . ASP A 1 191 ? 1.351 -37.147 29.757 1.00 106.58 191 ASP A CA 1
ATOM 1225 C C . ASP A 1 191 ? 0.828 -35.910 30.484 1.00 103.06 191 ASP A C 1
ATOM 1226 O O . ASP A 1 191 ? -0.375 -35.644 30.493 1.00 100.08 191 ASP A O 1
ATOM 1231 N N . GLN A 1 192 ? 1.742 -35.162 31.094 1.00 105.06 192 GLN A N 1
ATOM 1232 C CA . GLN A 1 192 ? 1.382 -33.985 31.878 1.00 103.56 192 GLN A CA 1
ATOM 1233 C C . GLN A 1 192 ? 0.750 -32.899 31.015 1.00 98.74 192 GLN A C 1
ATOM 1234 O O . GLN A 1 192 ? -0.217 -32.257 31.423 1.00 98.54 192 GLN A O 1
ATOM 1240 N N . VAL A 1 193 ? 1.305 -32.695 29.824 1.00 95.86 193 VAL A N 1
ATOM 1241 C CA . VAL A 1 193 ? 0.766 -31.719 28.886 1.00 74.27 193 VAL A CA 1
ATOM 1242 C C . VAL A 1 193 ? -0.621 -32.147 28.418 1.00 87.16 193 VAL A C 1
ATOM 1243 O O . VAL A 1 193 ? -1.546 -31.336 28.354 1.00 68.00 193 VAL A O 1
ATOM 1247 N N . THR A 1 194 ? -0.760 -33.432 28.104 1.00 91.42 194 THR A N 1
ATOM 1248 C CA . THR A 1 194 ? -2.035 -33.985 27.664 1.00 89.51 194 THR A CA 1
ATOM 1249 C C . THR A 1 194 ? -3.057 -33.949 28.797 1.00 89.88 194 THR A C 1
ATOM 1250 O O . THR A 1 194 ? -4.252 -33.759 28.565 1.00 87.10 194 THR A O 1
ATOM 1254 N N . SER A 1 195 ? -2.578 -34.124 30.025 1.00 92.96 195 SER A N 1
ATOM 1255 C CA . SER A 1 195 ? -3.441 -34.081 31.200 1.00 94.02 195 SER A CA 1
ATOM 1256 C C . SER A 1 195 ? -4.011 -32.684 31.410 1.00 90.47 195 SER A C 1
ATOM 1257 O O . SER A 1 195 ? -5.185 -32.525 31.747 1.00 90.54 195 SER A O 1
ATOM 1260 N N . HIS A 1 196 ? -3.172 -31.673 31.209 1.00 88.24 196 HIS A N 1
ATOM 1261 C CA . HIS A 1 196 ? -3.599 -30.286 31.348 1.00 85.14 196 HIS A CA 1
ATOM 1262 C C . HIS A 1 196 ? -4.647 -29.931 30.299 1.00 66.04 196 HIS A C 1
ATOM 1263 O O . HIS A 1 196 ? -5.517 -29.097 30.540 1.00 64.45 196 HIS A O 1
ATOM 1270 N N . VAL A 1 197 ? -4.560 -30.573 29.138 1.00 64.45 197 VAL A N 1
ATOM 1271 C CA . VAL A 1 197 ? -5.492 -30.312 28.047 1.00 71.97 197 VAL A CA 1
ATOM 1272 C C . VAL A 1 197 ? -6.851 -30.956 28.302 1.00 71.67 197 VAL A C 1
ATOM 1273 O O . VAL A 1 197 ? -7.891 -30.328 28.101 1.00 59.30 197 VAL A O 1
ATOM 1277 N N . GLN A 1 198 ? -6.839 -32.205 28.754 1.00 73.74 198 GLN A N 1
ATOM 1278 C CA . GLN A 1 198 ? -8.078 -32.923 29.018 1.00 74.17 198 GLN A CA 1
ATOM 1279 C C . GLN A 1 198 ? -8.787 -32.333 30.236 1.00 74.34 198 GLN A C 1
ATOM 1280 O O . GLN A 1 198 ? -10.011 -32.389 30.338 1.00 73.73 198 GLN A O 1
ATOM 1286 N N . HIS A 1 199 ? -8.014 -31.754 31.152 1.00 75.72 199 HIS A N 1
ATOM 1287 C CA . HIS A 1 199 ? -8.583 -31.075 32.309 1.00 78.03 199 HIS A CA 1
ATOM 1288 C C . HIS A 1 199 ? -9.272 -29.786 31.875 1.00 74.39 199 HIS A C 1
ATOM 1289 O O . HIS A 1 199 ? -10.248 -29.356 32.489 1.00 75.02 199 HIS A O 1
ATOM 1296 N N . ILE A 1 200 ? -8.757 -29.176 30.813 1.00 71.09 200 ILE A N 1
ATOM 1297 C CA . ILE A 1 200 ? -9.349 -27.962 30.263 1.00 67.86 200 ILE A CA 1
ATOM 1298 C C . ILE A 1 200 ? -10.714 -28.250 29.645 1.00 66.84 200 ILE A C 1
ATOM 1299 O O . ILE A 1 200 ? -11.684 -27.544 29.916 1.00 66.96 200 ILE A O 1
ATOM 1304 N N . PHE A 1 201 ? -10.788 -29.296 28.824 1.00 66.90 201 PHE A N 1
ATOM 1305 C CA . PHE A 1 201 ? -12.044 -29.680 28.187 1.00 67.87 201 PHE A CA 1
ATOM 1306 C C . PHE A 1 201 ? -13.126 -29.978 29.217 1.00 62.28 201 PHE A C 1
ATOM 1307 O O . PHE A 1 201 ? -14.229 -29.439 29.140 1.00 62.08 201 PHE A O 1
ATOM 1315 N N . GLU A 1 202 ? -12.798 -30.838 30.177 1.00 70.66 202 GLU A N 1
ATOM 1316 C CA . GLU A 1 202 ? -13.738 -31.250 31.216 1.00 75.06 202 GLU A CA 1
ATOM 1317 C C . GLU A 1 202 ? -14.317 -30.058 31.972 1.00 70.64 202 GLU A C 1
ATOM 1318 O O . GLU A 1 202 ? -15.522 -29.992 32.212 1.00 72.49 202 GLU A O 1
ATOM 1324 N N . VAL A 1 203 ? -13.454 -29.116 32.340 1.00 69.33 203 VAL A N 1
ATOM 1325 C CA . VAL A 1 203 ? -13.889 -27.910 33.034 1.00 69.82 203 VAL A CA 1
ATOM 1326 C C . VAL A 1 203 ? -14.741 -27.027 32.123 1.00 71.94 203 VAL A C 1
ATOM 1327 O O . VAL A 1 203 ? -15.838 -26.609 32.499 1.00 68.71 203 VAL A O 1
ATOM 1331 N N . VAL A 1 204 ? -14.227 -26.753 30.927 1.00 62.81 204 VAL A N 1
ATOM 1332 C CA . VAL A 1 204 ? -14.927 -25.928 29.946 1.00 60.06 204 VAL A CA 1
ATOM 1333 C C . VAL A 1 204 ? -16.288 -26.517 29.578 1.00 72.61 204 VAL A C 1
ATOM 1334 O O . VAL A 1 204 ? -17.292 -25.804 29.536 1.00 62.04 204 VAL A O 1
ATOM 1338 N N . ASN A 1 205 ? -16.319 -27.823 29.327 1.00 74.70 205 ASN A N 1
ATOM 1339 C CA . ASN A 1 205 ? -17.555 -28.502 28.951 1.00 75.97 205 ASN A CA 1
ATOM 1340 C C . ASN A 1 205 ? -18.560 -28.557 30.100 1.00 79.63 205 ASN A C 1
ATOM 1341 O O . ASN A 1 205 ? -19.759 -28.721 29.877 1.00 81.44 205 ASN A O 1
ATOM 1346 N N . ALA A 1 206 ? -18.069 -28.414 31.327 1.00 81.71 206 ALA A N 1
ATOM 1347 C CA . ALA A 1 206 ? -18.931 -28.475 32.504 1.00 86.90 206 ALA A CA 1
ATOM 1348 C C . ALA A 1 206 ? -19.779 -27.214 32.647 1.00 88.10 206 ALA A C 1
ATOM 1349 O O . ALA A 1 206 ? -20.842 -27.238 33.270 1.00 92.87 206 ALA A O 1
ATOM 1351 N N . HIS A 1 207 ? -19.308 -26.114 32.070 1.00 84.24 207 HIS A N 1
ATOM 1352 C CA . HIS A 1 207 ? -20.021 -24.846 32.162 1.00 84.75 207 HIS A CA 1
ATOM 1353 C C . HIS A 1 207 ? -20.742 -24.520 30.858 1.00 70.81 207 HIS A C 1
ATOM 1354 O O . HIS A 1 207 ? -21.173 -23.387 30.641 1.00 70.42 207 HIS A O 1
ATOM 1361 N N . GLY A 1 208 ? -20.871 -25.523 29.996 1.00 69.76 208 GLY A N 1
ATOM 1362 C CA . GLY A 1 208 ? -21.581 -25.368 28.740 1.00 72.79 208 GLY A CA 1
ATOM 1363 C C . GLY A 1 208 ? -20.883 -24.456 27.750 1.00 67.41 208 GLY A C 1
ATOM 1364 O O . GLY A 1 208 ? -21.521 -23.885 26.867 1.00 62.49 208 GLY A O 1
ATOM 1365 N N . LYS A 1 209 ? -19.569 -24.316 27.897 1.00 64.16 209 LYS A N 1
ATOM 1366 C CA . LYS A 1 209 ? -18.784 -23.492 26.986 1.00 59.34 209 LYS A CA 1
ATOM 1367 C C . LYS A 1 209 ? -18.238 -24.336 25.838 1.00 55.51 209 LYS A C 1
ATOM 1368 O O . LYS A 1 209 ? -18.025 -25.539 25.989 1.00 56.42 209 LYS A O 1
ATOM 1374 N N . HIS A 1 210 ? -18.015 -23.702 24.691 1.00 51.62 210 HIS A N 1
ATOM 1375 C CA . HIS A 1 210 ? -17.514 -24.407 23.516 1.00 49.17 210 HIS A CA 1
ATOM 1376 C C . HIS A 1 210 ? -16.022 -24.702 23.619 1.00 47.15 210 HIS A C 1
ATOM 1377 O O . HIS A 1 210 ? -15.235 -23.853 24.036 1.00 46.30 210 HIS A O 1
ATOM 1384 N N . PHE A 1 211 ? -15.641 -25.915 23.233 1.00 46.94 211 PHE A N 1
ATOM 1385 C CA . PHE A 1 211 ? -14.238 -26.304 23.222 1.00 45.99 211 PHE A CA 1
ATOM 1386 C C . PHE A 1 211 ? -13.718 -26.401 21.792 1.00 42.79 211 PHE A C 1
ATOM 1387 O O . PHE A 1 211 ? -14.408 -26.898 20.902 1.00 42.32 211 PHE A O 1
ATOM 1395 N N . CYS A 1 212 ? -12.499 -25.919 21.579 1.00 41.18 212 CYS A N 1
ATOM 1396 C CA . CYS A 1 212 ? -11.860 -26.007 20.272 1.00 39.81 212 CYS A CA 1
ATOM 1397 C C . CYS A 1 212 ? -10.507 -26.697 20.389 1.00 41.16 212 CYS A C 1
ATOM 1398 O O . CYS A 1 212 ? -9.647 -26.269 21.158 1.00 42.53 212 CYS A O 1
ATOM 1401 N N . ALA A 1 213 ? -10.324 -27.764 19.621 1.00 41.86 213 ALA A N 1
ATOM 1402 C CA . ALA A 1 213 ? -9.112 -28.566 19.714 1.00 44.27 213 ALA A CA 1
ATOM 1403 C C . ALA A 1 213 ? -8.152 -28.302 18.559 1.00 44.62 213 ALA A C 1
ATOM 1404 O O . ALA A 1 213 ? -8.569 -27.937 17.459 1.00 42.09 213 ALA A O 1
ATOM 1406 N N . LEU A 1 214 ? -6.863 -28.488 18.826 1.00 49.49 214 LEU A N 1
ATOM 1407 C CA . LEU A 1 214 ? -5.834 -28.415 17.794 1.00 53.03 214 LEU A CA 1
ATOM 1408 C C . LEU A 1 214 ? -5.162 -29.773 17.630 1.00 64.15 214 LEU A C 1
ATOM 1409 O O . LEU A 1 214 ? -4.065 -29.989 18.143 1.00 65.18 214 LEU A O 1
ATOM 1414 N N . PRO A 1 215 ? -5.819 -30.695 16.910 1.00 74.07 215 PRO A N 1
ATOM 1415 C CA . PRO A 1 215 ? -5.298 -32.056 16.742 1.00 82.61 215 PRO A CA 1
ATOM 1416 C C . PRO A 1 215 ? -4.043 -32.099 15.877 1.00 86.83 215 PRO A C 1
ATOM 1417 O O . PRO A 1 215 ? -4.007 -31.469 14.818 1.00 85.01 215 PRO A O 1
ATOM 1421 N N . ARG A 1 216 ? -3.028 -32.828 16.335 1.00 92.47 216 ARG A N 1
ATOM 1422 C CA . ARG A 1 216 ? -1.792 -32.992 15.579 1.00 95.38 216 ARG A CA 1
ATOM 1423 C C . ARG A 1 216 ? -1.973 -34.101 14.542 1.00 96.67 216 ARG A C 1
ATOM 1424 O O . ARG A 1 216 ? -1.403 -34.056 13.447 1.00 96.48 216 ARG A O 1
ATOM 1432 N N . GLU A 1 217 ? -2.806 -35.077 14.887 1.00 96.29 217 GLU A N 1
ATOM 1433 C CA . GLU A 1 217 ? -3.182 -36.131 13.955 1.00 96.76 217 GLU A CA 1
ATOM 1434 C C . GLU A 1 217 ? -4.680 -36.081 13.678 1.00 97.39 217 GLU A C 1
ATOM 1435 O O . GLU A 1 217 ? -5.455 -35.534 14.467 1.00 99.03 217 GLU A O 1
ATOM 1441 N N . ASP A 1 218 ? -5.073 -36.654 12.548 1.00 95.93 218 ASP A N 1
ATOM 1442 C CA . ASP A 1 218 ? -6.441 -36.577 12.060 1.00 91.26 218 ASP A CA 1
ATOM 1443 C C . ASP A 1 218 ? -7.376 -37.544 12.779 1.00 92.71 218 ASP A C 1
ATOM 1444 O O . ASP A 1 218 ? -8.586 -37.504 12.590 1.00 92.01 218 ASP A O 1
ATOM 1449 N N . GLU A 1 219 ? -6.799 -38.385 13.630 1.00 93.93 219 GLU A N 1
ATOM 1450 C CA . GLU A 1 219 ? -7.566 -39.346 14.403 1.00 95.46 219 GLU A CA 1
ATOM 1451 C C . GLU A 1 219 ? -7.787 -38.853 15.829 1.00 92.89 219 GLU A C 1
ATOM 1452 O O . GLU A 1 219 ? -8.572 -39.434 16.588 1.00 95.10 219 GLU A O 1
ATOM 1458 N N . ASP A 1 220 ? -7.101 -37.769 16.180 1.00 84.92 220 ASP A N 1
ATOM 1459 C CA . ASP A 1 220 ? -7.377 -37.061 17.422 1.00 79.70 220 ASP A CA 1
ATOM 1460 C C . ASP A 1 220 ? -8.699 -36.307 17.276 1.00 75.14 220 ASP A C 1
ATOM 1461 O O . ASP A 1 220 ? -9.327 -35.926 18.265 1.00 76.98 220 ASP A O 1
ATOM 1466 N N . ILE A 1 221 ? -9.117 -36.115 16.026 1.00 68.75 221 ILE A N 1
ATOM 1467 C CA . ILE A 1 221 ? -10.386 -35.467 15.716 1.00 61.27 221 ILE A CA 1
ATOM 1468 C C . ILE A 1 221 ? -11.569 -36.316 16.170 1.00 61.56 221 ILE A C 1
ATOM 1469 O O . ILE A 1 221 ? -12.470 -35.828 16.854 1.00 60.97 221 ILE A O 1
ATOM 1474 N N . ALA A 1 222 ? -11.558 -37.588 15.785 1.00 62.68 222 ALA A N 1
ATOM 1475 C CA . ALA A 1 222 ? -12.636 -38.511 16.128 1.00 64.93 222 ALA A CA 1
ATOM 1476 C C . ALA A 1 222 ? -12.759 -38.681 17.638 1.00 66.57 222 ALA A C 1
ATOM 1477 O O . ALA A 1 222 ? -13.854 -38.880 18.163 1.00 61.94 222 ALA A O 1
ATOM 1479 N N . LYS A 1 223 ? -11.6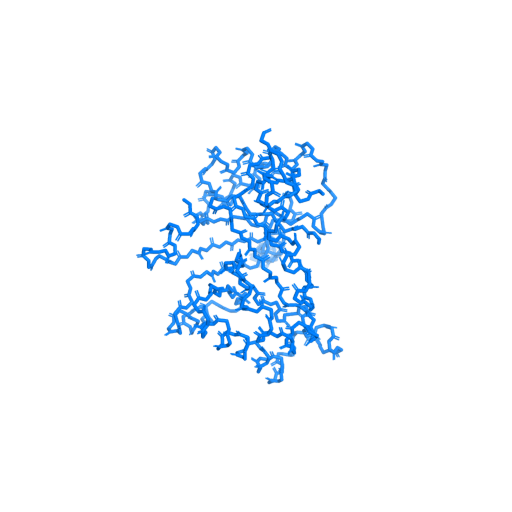27 -38.596 18.327 1.00 66.27 223 LYS A N 1
ATOM 1480 C CA . LYS A 1 223 ? -11.599 -38.734 19.776 1.00 68.40 223 LYS A CA 1
ATOM 1481 C C . LYS A 1 223 ? -12.259 -37.540 20.457 1.00 65.90 223 LYS A C 1
ATOM 1482 O O . LYS A 1 223 ? -13.013 -37.702 21.416 1.00 63.19 223 LYS A O 1
ATOM 1488 N N . TRP A 1 224 ? -11.983 -36.341 19.955 1.00 61.52 224 TRP A N 1
ATOM 1489 C CA . TRP A 1 224 ? -12.588 -35.137 20.509 1.00 54.78 224 TRP A CA 1
ATOM 1490 C C . TRP A 1 224 ? -14.080 -35.068 20.187 1.00 60.41 224 TRP A C 1
ATOM 1491 O O . TRP A 1 224 ? -14.883 -34.667 21.028 1.00 60.73 224 TRP A O 1
ATOM 1502 N N . GLN A 1 225 ? -14.444 -35.469 18.972 1.00 60.68 225 GLN A N 1
ATOM 1503 C CA . GLN A 1 225 ? -15.837 -35.431 18.531 1.00 61.85 225 GLN A CA 1
ATOM 1504 C C . GLN A 1 225 ? -16.734 -36.332 19.375 1.00 67.25 225 GLN A C 1
ATOM 1505 O O . GLN A 1 225 ? -17.898 -36.011 19.624 1.00 69.40 225 GLN A O 1
ATOM 1511 N N . ALA A 1 226 ? -16.187 -37.461 19.814 1.00 70.01 226 ALA A N 1
ATOM 1512 C CA . ALA A 1 226 ? -16.940 -38.398 20.639 1.00 75.00 226 ALA A CA 1
ATOM 1513 C C . ALA A 1 226 ? -17.218 -37.814 22.019 1.00 77.26 226 ALA A C 1
ATOM 1514 O O . ALA A 1 226 ? -18.143 -38.239 22.711 1.00 72.49 226 ALA A O 1
ATOM 1516 N N . GLN A 1 227 ? -16.407 -36.839 22.412 1.00 75.45 227 GLN A N 1
ATOM 1517 C CA . GLN A 1 227 ? -16.577 -36.160 23.688 1.00 76.07 227 GLN A CA 1
ATOM 1518 C C . GLN A 1 227 ? -17.527 -34.972 23.562 1.00 75.05 227 GLN A C 1
ATOM 1519 O O . GLN A 1 227 ? -17.920 -34.375 24.563 1.00 77.12 227 GLN A O 1
ATOM 1525 N N . GLY A 1 228 ? -17.887 -34.630 22.329 1.00 71.84 228 GLY A N 1
ATOM 1526 C CA . GLY A 1 228 ? -18.842 -33.564 22.088 1.00 70.88 228 GLY A CA 1
ATOM 1527 C C . GLY A 1 228 ? -18.249 -32.343 21.412 1.00 66.58 228 GLY A C 1
ATOM 1528 O O . GLY A 1 228 ? -18.963 -31.397 21.070 1.00 55.06 228 GLY A O 1
ATOM 1529 N N . VAL A 1 229 ? -16.935 -32.365 21.217 1.00 63.60 229 VAL A N 1
ATOM 1530 C CA . VAL A 1 229 ? -16.229 -31.256 20.585 1.00 57.54 229 VAL A CA 1
ATOM 1531 C C . VAL A 1 229 ? -16.645 -31.105 19.125 1.00 54.21 229 VAL A C 1
ATOM 1532 O O . VAL A 1 229 ? -16.726 -32.087 18.388 1.00 54.54 229 VAL A O 1
ATOM 1536 N N . GLN A 1 230 ? -16.908 -29.869 18.714 1.00 51.24 230 GLN A N 1
ATOM 1537 C CA . GLN A 1 230 ? -17.393 -29.597 17.367 1.00 49.51 230 GLN A CA 1
ATOM 1538 C C . GLN A 1 230 ? -16.427 -28.720 16.574 1.00 45.78 230 GLN A C 1
ATOM 1539 O O . GLN A 1 230 ? -16.439 -28.726 15.344 1.00 45.74 230 GLN A O 1
ATOM 1545 N N . THR A 1 231 ? -15.593 -27.968 17.284 1.00 43.44 231 THR A N 1
ATOM 1546 C CA . THR A 1 231 ? -14.708 -27.000 16.645 1.00 37.01 231 THR A CA 1
ATOM 1547 C C . THR A 1 231 ? -13.267 -27.500 16.569 1.00 36.34 231 THR A C 1
ATOM 1548 O O . THR A 1 231 ? -12.696 -27.935 17.569 1.00 37.66 231 THR A O 1
ATOM 1552 N N . PHE A 1 232 ? -12.686 -27.431 15.375 1.00 35.93 232 PHE A N 1
ATOM 1553 C CA . PHE A 1 232 ? -11.337 -27.937 15.146 1.00 36.11 232 PHE A CA 1
ATOM 1554 C C . PHE A 1 232 ? -10.508 -27.004 14.271 1.00 34.76 232 PHE A C 1
ATOM 1555 O O . PHE A 1 232 ? -10.932 -26.620 13.181 1.00 31.48 232 PHE A O 1
ATOM 1563 N N . ILE A 1 233 ? -9.324 -26.643 14.755 1.00 35.77 233 ILE A N 1
ATOM 1564 C CA . ILE A 1 233 ? -8.368 -25.899 13.946 1.00 36.16 233 ILE A CA 1
ATOM 1565 C C . ILE A 1 233 ? -7.260 -26.835 13.481 1.00 36.91 233 ILE A C 1
ATOM 1566 O O . ILE A 1 233 ? -6.535 -27.406 14.296 1.00 37.40 233 ILE A O 1
ATOM 1571 N N . LEU A 1 234 ? -7.137 -26.994 12.168 1.00 37.55 234 LEU A N 1
ATOM 1572 C CA . LEU A 1 234 ? -6.168 -27.925 11.602 1.00 39.45 234 LEU A CA 1
ATOM 1573 C C . LEU A 1 234 ? -4.914 -27.210 11.106 1.00 38.48 234 LEU A C 1
ATOM 1574 O O . LEU A 1 234 ? -4.776 -26.941 9.914 1.00 38.47 234 LEU A O 1
ATOM 1579 N N . GLY A 1 235 ? -4.009 -26.903 12.030 1.00 38.49 235 GLY A N 1
ATOM 1580 C CA . GLY A 1 235 ? -2.724 -26.318 11.689 1.00 39.51 235 GLY A CA 1
ATOM 1581 C C . GLY A 1 235 ? -2.798 -24.929 11.086 1.00 38.90 235 GLY A C 1
ATOM 1582 O O . GLY A 1 235 ? -3.802 -24.230 11.223 1.00 37.34 235 GLY A O 1
ATOM 1583 N N . ASP A 1 236 ? -1.719 -24.528 10.420 1.00 40.37 236 ASP A N 1
ATOM 1584 C CA . ASP A 1 236 ? -1.655 -23.229 9.762 1.00 39.64 236 ASP A CA 1
ATOM 1585 C C . ASP A 1 236 ? -1.302 -23.403 8.290 1.00 38.61 236 ASP A C 1
ATOM 1586 O O . ASP A 1 236 ? -0.619 -24.359 7.923 1.00 40.68 236 ASP A O 1
ATOM 1591 N N . ASP A 1 237 ? -1.769 -22.478 7.455 1.00 33.54 237 ASP A N 1
ATOM 1592 C CA . ASP A 1 237 ? -1.576 -22.584 6.012 1.00 29.71 237 ASP A CA 1
ATOM 1593 C C . ASP A 1 237 ? -0.098 -22.659 5.637 1.00 30.37 237 ASP A C 1
ATOM 1594 O O . ASP A 1 237 ? 0.316 -23.562 4.914 1.00 27.72 237 ASP A O 1
ATOM 1599 N N . ARG A 1 238 ? 0.691 -21.720 6.148 1.00 30.72 238 ARG A N 1
ATOM 1600 C CA . ARG A 1 238 ? 2.119 -21.659 5.855 1.00 30.07 238 ARG A CA 1
ATOM 1601 C C . ARG A 1 238 ? 2.828 -22.963 6.210 1.00 29.52 238 ARG A C 1
ATOM 1602 O O . ARG A 1 238 ? 3.707 -23.420 5.479 1.00 28.00 238 ARG A O 1
ATOM 1610 N N . GLY A 1 239 ? 2.431 -23.562 7.329 1.00 30.47 239 GLY A N 1
ATOM 1611 C CA . GLY A 1 239 ? 3.019 -24.810 7.778 1.00 29.92 239 GLY A CA 1
ATOM 1612 C C . GLY A 1 239 ? 2.692 -25.980 6.870 1.00 29.03 239 GLY A C 1
ATOM 1613 O O . GLY A 1 239 ? 3.567 -26.776 6.532 1.00 29.04 239 GLY A O 1
ATOM 1614 N N . LYS A 1 240 ? 1.428 -26.087 6.473 1.00 28.85 240 LYS A N 1
ATOM 1615 C CA . LYS A 1 240 ? 0.992 -27.176 5.606 1.00 29.23 240 LYS A CA 1
ATOM 1616 C C . LYS A 1 240 ? 1.505 -27.010 4.178 1.00 28.81 240 LYS A C 1
ATOM 1617 O O . LYS A 1 240 ? 1.776 -27.992 3.490 1.00 29.45 240 LYS A O 1
ATOM 1623 N N . ILE A 1 241 ? 1.634 -25.764 3.735 1.00 28.54 241 ILE A N 1
ATOM 1624 C CA . ILE A 1 241 ? 2.104 -25.482 2.384 1.00 27.84 241 ILE A CA 1
ATOM 1625 C C . ILE A 1 241 ? 3.585 -25.825 2.241 1.00 28.07 241 ILE A C 1
ATOM 1626 O O . ILE A 1 241 ? 4.001 -26.387 1.227 1.00 29.03 241 ILE A O 1
ATOM 1631 N N . TYR A 1 242 ? 4.376 -25.503 3.261 1.00 27.84 242 TYR A N 1
ATOM 1632 C CA . TYR A 1 242 ? 5.791 -25.860 3.257 1.00 27.74 242 TYR A CA 1
ATOM 1633 C C . TYR A 1 242 ? 5.977 -27.373 3.245 1.00 28.63 242 TYR A C 1
ATOM 1634 O O . TYR A 1 242 ? 6.818 -27.899 2.515 1.00 28.48 242 TYR A O 1
ATOM 1643 N N . ARG A 1 243 ? 5.191 -28.066 4.062 1.00 29.72 243 ARG A N 1
ATOM 1644 C CA . ARG A 1 243 ? 5.306 -29.513 4.186 1.00 30.23 243 ARG A CA 1
ATOM 1645 C C . ARG A 1 243 ? 4.942 -30.226 2.887 1.00 29.38 243 ARG A C 1
ATOM 1646 O O . ARG A 1 243 ? 5.647 -31.140 2.459 1.00 29.53 243 ARG A O 1
ATOM 1654 N N . HIS A 1 244 ? 3.849 -29.806 2.260 1.00 28.11 244 HIS A N 1
ATOM 1655 C CA . HIS A 1 244 ? 3.423 -30.420 1.008 1.00 29.98 244 HIS A CA 1
ATOM 1656 C C . HIS A 1 244 ? 4.409 -30.134 -0.122 1.00 30.21 244 HIS A C 1
ATOM 1657 O O . HIS A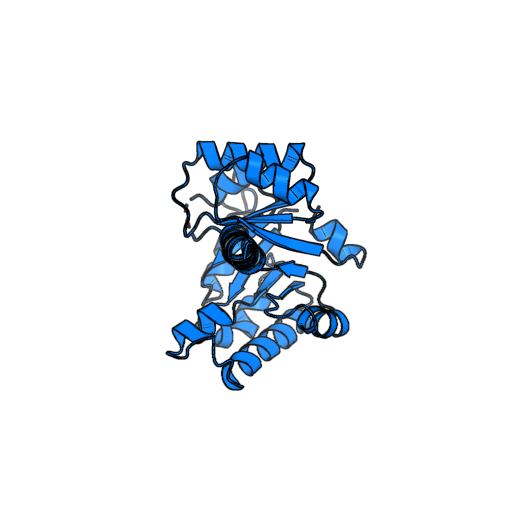 1 244 ? 4.827 -31.047 -0.835 1.00 31.18 244 HIS A O 1
ATOM 1664 N N . LEU A 1 245 ? 4.777 -28.866 -0.275 1.00 29.64 245 LEU A N 1
ATOM 1665 C CA . LEU A 1 245 ? 5.638 -28.435 -1.374 1.00 30.51 245 LEU A CA 1
ATOM 1666 C C . LEU A 1 245 ? 7.026 -29.070 -1.336 1.00 31.48 245 LEU A C 1
ATOM 1667 O O . LEU A 1 245 ? 7.488 -29.616 -2.338 1.00 29.05 245 LEU A O 1
ATOM 1672 N N . SER A 1 246 ? 7.688 -28.990 -0.185 1.00 31.33 246 SER A N 1
ATOM 1673 C CA . SER A 1 246 ? 9.048 -29.503 -0.047 1.00 32.38 246 SER A CA 1
ATOM 1674 C C . SER A 1 246 ? 9.100 -31.012 -0.264 1.00 33.38 246 SER A C 1
ATOM 1675 O O . SER A 1 246 ? 10.051 -31.532 -0.848 1.00 34.85 246 SER A O 1
ATOM 1678 N N . ALA A 1 247 ? 8.069 -31.708 0.203 1.00 33.14 247 ALA A N 1
ATOM 1679 C CA . ALA A 1 247 ? 7.990 -33.155 0.044 1.00 34.91 247 ALA A CA 1
ATOM 1680 C C . ALA A 1 247 ? 7.678 -33.534 -1.400 1.00 35.72 247 ALA A C 1
ATOM 1681 O O . ALA A 1 247 ? 8.308 -34.429 -1.963 1.00 37.68 247 ALA A O 1
ATOM 1683 N N . SER A 1 248 ? 6.702 -32.851 -1.991 1.00 34.60 248 SER A N 1
ATOM 1684 C CA . SER A 1 248 ? 6.307 -33.111 -3.371 1.00 35.55 248 SER A CA 1
ATOM 1685 C C . SER A 1 248 ? 7.468 -32.871 -4.330 1.00 37.36 248 SER A C 1
ATOM 1686 O O . SER A 1 248 ? 7.671 -33.632 -5.277 1.00 39.00 248 SER A O 1
ATOM 1689 N N . LEU A 1 249 ? 8.227 -31.811 -4.075 1.00 37.05 249 LEU A N 1
ATOM 1690 C CA . LEU A 1 249 ? 9.401 -31.498 -4.879 1.00 38.16 249 LEU A CA 1
ATOM 1691 C C . LEU A 1 249 ? 10.479 -32.561 -4.699 1.00 39.93 249 LEU A C 1
ATOM 1692 O O . LEU A 1 249 ? 11.166 -32.928 -5.653 1.00 42.06 249 LEU A O 1
ATOM 1697 N N . ALA A 1 250 ? 10.620 -33.052 -3.471 1.00 39.59 250 ALA A N 1
ATOM 1698 C CA . ALA A 1 250 ? 11.603 -34.087 -3.164 1.00 41.85 250 ALA A CA 1
ATOM 1699 C C . ALA A 1 250 ? 11.312 -35.363 -3.946 1.00 43.82 250 ALA A C 1
ATOM 1700 O O . ALA A 1 250 ? 12.216 -35.972 -4.520 1.00 46.18 250 ALA A O 1
ATOM 1702 N N . THR A 1 251 ? 10.042 -35.754 -3.966 1.00 42.77 251 THR A N 1
ATOM 1703 C CA . THR A 1 251 ? 9.601 -36.913 -4.729 1.00 44.54 251 THR A CA 1
ATOM 1704 C C . THR A 1 251 ? 9.815 -36.678 -6.225 1.00 45.41 251 THR A C 1
ATOM 1705 O O . THR A 1 251 ? 10.129 -37.608 -6.967 1.00 46.90 251 THR A O 1
ATOM 1709 N N . SER A 1 252 ? 9.657 -35.426 -6.656 1.00 44.45 252 SER A N 1
ATOM 1710 C CA . SER A 1 252 ? 9.813 -35.060 -8.063 1.00 46.23 252 SER A CA 1
ATOM 1711 C C . SER A 1 252 ? 11.241 -35.300 -8.541 1.00 50.89 252 SER A C 1
ATOM 1712 O O . SER A 1 252 ? 11.462 -35.726 -9.677 1.00 54.25 252 SER A O 1
ATOM 1715 N N . LYS A 1 253 ? 12.211 -35.020 -7.677 1.00 51.68 253 LYS A N 1
ATOM 1716 C CA . LYS A 1 253 ? 13.609 -35.279 -8.002 1.00 55.17 253 LYS A CA 1
ATOM 1717 C C . LYS A 1 253 ? 13.896 -36.770 -7.879 1.00 59.17 253 LYS A C 1
ATOM 1718 O O . LYS A 1 253 ? 14.617 -37.346 -8.694 1.00 51.47 253 LYS A O 1
ATOM 1724 N N . GLN A 1 254 ? 13.312 -37.383 -6.853 1.00 59.44 254 GLN A N 1
ATOM 1725 C CA . GLN A 1 254 ? 13.471 -38.811 -6.599 1.00 62.71 254 GLN A CA 1
ATOM 1726 C C . GLN A 1 254 ? 12.953 -39.659 -7.758 1.00 65.10 254 GLN A C 1
ATOM 1727 O O . GLN A 1 254 ? 13.601 -40.616 -8.179 1.00 66.40 254 GLN A O 1
ATOM 1733 N N . LYS A 1 255 ? 11.779 -39.299 -8.266 1.00 65.67 255 LYS A N 1
ATOM 1734 C CA . LYS A 1 255 ? 11.171 -40.013 -9.383 1.00 69.16 255 LYS A CA 1
ATOM 1735 C C . LYS A 1 255 ? 11.950 -39.773 -10.673 1.00 71.82 255 LYS A C 1
ATOM 1736 O O . LYS A 1 255 ? 11.973 -40.622 -11.566 1.00 77.84 255 LYS A O 1
ATOM 1742 N N . GLY A 1 256 ? 12.606 -38.620 -10.754 1.00 68.41 256 GLY A N 1
ATOM 1743 C CA . GLY A 1 256 ? 13.313 -38.212 -11.955 1.00 55.28 256 GLY A CA 1
ATOM 1744 C C . GLY A 1 256 ? 14.449 -39.118 -12.398 1.00 109.92 256 GLY A C 1
ATOM 1745 O O . GLY A 1 256 ? 14.987 -38.952 -13.492 1.00 115.60 256 GLY A O 1
ATOM 1746 N N . ASP A 1 257 ? 14.818 -40.076 -11.554 1.00 105.96 257 ASP A N 1
ATOM 1747 C CA . ASP A 1 257 ? 15.894 -41.004 -11.880 1.00 105.11 257 ASP A CA 1
ATOM 1748 C C . ASP A 1 257 ? 15.626 -42.396 -11.317 1.00 103.64 257 ASP A C 1
ATOM 1749 O O . ASP A 1 257 ? 14.544 -42.954 -11.503 1.00 101.88 257 ASP A O 1
#